Protein AF-A0A7V8JWI1-F1 (afdb_monomer_lite)

Foldseek 3Di:
DDPVVLQVVLVVLLVVCVVVAPDDADPALVPGPPVNLVCQLLQSAEDPDDRSVVNHPVLSNLLNLCVQLPHHSPDPLSVVLSVCLVVDDPVVSLVSSLVSLLVRLVVDPPSVSSLVCQCPGNYLSSVLSSLLVLLVVPDQLLVSCVSLLSQLLDPDPSSVVSSLVNNLVNCLVVVLVLLVSLLVQCVDPRPSSLVSSVQSPQQDDDPDDGSVCCVVPVVSCVSSVVPPPDDDDDDDDDD

Sequence (239 aa):
MAPGTEVASLAAAIEAVEHLKTRKGAFRIALIPPEVLRALNDGLIETVNLNEFLALELPQLARSVAGHIGLDAASERLVDTLAMLSAFKPMQRHGHIARALYDLAALHDERDAVAHRLATHASDVARCWAAQWVTLSQLPLAGQLEAVRRFAADPHFGVREIAWMAVRDAVVGSLDEALALLQPWVRDDDPNIRRFASELTRPRGVWCAQIEALKAEPWHALPLLERKRSKYHVYQSAL

pLDDT: mean 89.91, std 15.9, range [29.41, 98.81]

Radius of gyration: 19.08 Å; chains: 1; bounding box: 41×40×50 Å

Secondary structure (DSSP, 8-state):
--HHHHHHHHHHHHHHTGGGTTPPPPSSGGGS-HHHHHHHHTTSS---SHHHHHT--HHHHHHHHHHHTTS-TT-HHHHHHHHHGGGS-HHHHHHHHHHHHHHHHHTSTTHHHHHHHHHT-SSHHHHHHHHHHHHHS---HHHHHHHHHHHHT-SSHHHHHHHHHHHHHHHHHTHHHHHHHHTTGGG-SSHHHHHHHHHHT-SS-SSS---HHHHH-GGGGHHHHTT--S---------

Structure (mmCIF, N/CA/C/O backbone):
data_AF-A0A7V8JWI1-F1
#
_entry.id   AF-A0A7V8JWI1-F1
#
loop_
_atom_site.group_PDB
_atom_site.id
_atom_site.type_symbol
_atom_site.label_atom_id
_atom_site.label_alt_id
_atom_site.label_comp_id
_atom_site.label_asym_id
_atom_site.label_entity_id
_atom_site.label_seq_id
_atom_site.pdbx_PDB_ins_code
_atom_site.Cartn_x
_atom_site.Cartn_y
_atom_site.Cartn_z
_atom_site.occupancy
_atom_site.B_iso_or_equiv
_atom_site.auth_seq_id
_atom_site.auth_comp_id
_atom_site.auth_asym_id
_atom_site.auth_atom_id
_atom_site.pdbx_PDB_model_num
ATOM 1 N N . MET A 1 1 ? -7.265 -19.090 21.273 1.00 44.69 1 MET A N 1
ATOM 2 C CA . MET A 1 1 ? -8.605 -18.722 20.764 1.00 44.69 1 MET A CA 1
ATOM 3 C C . MET A 1 1 ? -8.744 -19.363 19.389 1.00 44.69 1 MET A C 1
ATOM 5 O O . MET A 1 1 ? -7.733 -19.440 18.705 1.00 44.69 1 MET A O 1
ATOM 9 N N . ALA A 1 2 ? -9.891 -19.939 19.019 1.00 38.88 2 ALA A N 1
ATOM 10 C CA . ALA A 1 2 ? -9.998 -20.632 17.731 1.00 38.88 2 ALA A CA 1
ATOM 11 C C . ALA A 1 2 ? -9.986 -19.604 16.577 1.00 38.88 2 ALA A C 1
ATOM 13 O O . ALA A 1 2 ? -10.744 -18.636 16.656 1.00 38.88 2 ALA A O 1
ATOM 14 N N . PRO A 1 3 ? -9.195 -19.801 15.505 1.00 49.03 3 PRO A N 1
ATOM 15 C CA . PRO A 1 3 ? -9.047 -18.825 14.414 1.00 49.03 3 PRO A CA 1
ATOM 16 C C . PRO A 1 3 ? -10.372 -18.463 13.711 1.00 49.03 3 PRO A C 1
ATOM 18 O O . PRO A 1 3 ? -10.494 -17.393 13.124 1.00 49.03 3 PRO A O 1
ATOM 21 N N . GLY A 1 4 ? -11.408 -19.305 13.819 1.00 52.84 4 GLY A N 1
ATOM 22 C CA . GLY A 1 4 ? -12.740 -19.027 13.268 1.00 52.84 4 GLY A CA 1
ATOM 23 C C . GLY A 1 4 ? -13.548 -17.945 14.004 1.00 52.84 4 GLY A C 1
ATOM 24 O O . GLY A 1 4 ? -14.438 -17.349 13.402 1.00 52.84 4 GLY A O 1
ATOM 25 N N . THR A 1 5 ? -13.256 -17.659 15.278 1.00 57.91 5 THR A N 1
ATOM 26 C CA . THR A 1 5 ? -14.041 -16.700 16.079 1.00 57.91 5 THR A CA 1
ATOM 27 C C . THR A 1 5 ? -13.695 -15.244 15.741 1.00 57.91 5 THR A C 1
ATOM 29 O O . THR A 1 5 ? -14.580 -14.392 15.724 1.00 57.91 5 THR A O 1
ATOM 32 N N . GLU A 1 6 ? -12.432 -14.954 15.414 1.00 61.97 6 GLU A N 1
ATOM 33 C CA . GLU A 1 6 ? -11.973 -13.602 15.049 1.00 61.97 6 GLU A CA 1
ATOM 34 C C . GLU A 1 6 ? -12.447 -13.184 13.652 1.00 61.97 6 GLU A C 1
ATOM 36 O O . GLU A 1 6 ? -12.904 -12.058 13.465 1.00 61.97 6 GLU A O 1
ATOM 41 N N . VAL A 1 7 ? -12.434 -14.105 12.682 1.00 62.75 7 VAL A N 1
ATOM 42 C CA . VAL A 1 7 ? -12.915 -13.836 11.314 1.00 62.75 7 VAL A CA 1
ATOM 43 C C . VAL A 1 7 ? -14.421 -13.554 11.299 1.00 62.75 7 VAL A C 1
ATOM 45 O O . VAL A 1 7 ? -14.865 -12.608 10.646 1.00 62.75 7 VAL A O 1
ATOM 48 N N . ALA A 1 8 ? -15.209 -14.324 12.061 1.00 65.25 8 ALA A N 1
ATOM 49 C CA . ALA A 1 8 ? -16.643 -14.078 12.220 1.00 65.25 8 ALA A CA 1
ATOM 50 C C . ALA A 1 8 ? -16.924 -12.725 12.902 1.00 65.25 8 ALA A C 1
ATOM 52 O O . ALA A 1 8 ? -17.869 -12.029 12.532 1.00 65.25 8 ALA A O 1
ATOM 53 N N . SER A 1 9 ? -16.070 -12.324 13.849 1.00 83.94 9 SER A N 1
ATOM 54 C CA . SER A 1 9 ? -16.160 -11.025 14.520 1.00 83.94 9 SER A CA 1
ATOM 55 C C . SER A 1 9 ? -15.851 -9.852 13.582 1.00 83.94 9 SER A C 1
ATOM 57 O O . SER A 1 9 ? -16.539 -8.834 13.644 1.00 83.94 9 SER A O 1
ATOM 59 N N . LEU A 1 10 ? -14.851 -9.975 12.702 1.00 89.31 10 LEU A N 1
ATOM 60 C CA . LEU A 1 10 ? -14.509 -8.928 11.733 1.00 89.31 10 LEU A CA 1
ATOM 61 C C . LEU A 1 10 ? -15.601 -8.753 10.671 1.00 89.31 10 LEU A C 1
ATOM 63 O O . LEU A 1 10 ? -15.982 -7.626 10.360 1.00 89.31 10 LEU A O 1
ATOM 67 N N . ALA A 1 11 ? -16.135 -9.854 10.138 1.00 90.88 11 ALA A N 1
ATOM 68 C CA . ALA A 1 11 ? -17.217 -9.800 9.157 1.00 90.88 11 ALA A CA 1
ATOM 69 C C . ALA A 1 11 ? -18.456 -9.079 9.717 1.00 90.88 11 ALA A C 1
ATOM 71 O O . ALA A 1 11 ? -18.98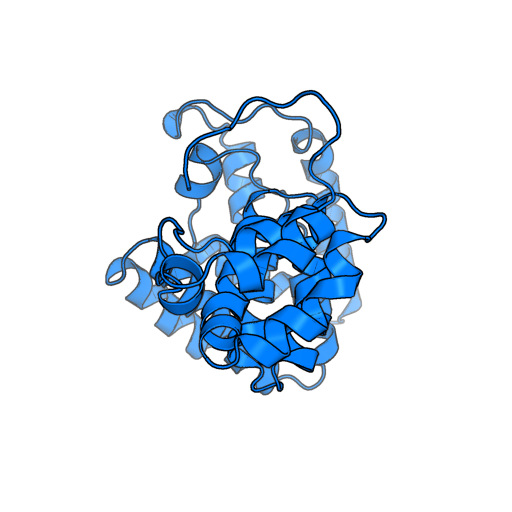4 -8.178 9.068 1.00 90.88 11 ALA A O 1
ATOM 72 N N . ALA A 1 12 ? -18.854 -9.403 10.953 1.00 93.00 12 ALA A N 1
ATOM 73 C CA . ALA A 1 12 ? -19.960 -8.733 11.633 1.00 93.00 12 ALA A CA 1
ATOM 74 C C . ALA A 1 12 ? -19.684 -7.237 11.883 1.00 93.00 12 ALA A C 1
ATOM 76 O O . ALA A 1 12 ? -20.581 -6.407 11.737 1.00 93.00 12 ALA A O 1
ATOM 77 N N . ALA A 1 13 ? -18.442 -6.871 12.226 1.00 94.25 13 ALA A N 1
ATOM 78 C CA . ALA A 1 13 ? -18.055 -5.473 12.410 1.00 94.25 13 ALA A CA 1
ATOM 79 C C . ALA A 1 13 ? -18.124 -4.669 11.100 1.00 94.25 13 ALA A C 1
ATOM 81 O O . ALA A 1 13 ? -18.588 -3.531 11.113 1.00 94.25 13 ALA A O 1
ATOM 82 N N . ILE A 1 14 ? -17.708 -5.259 9.972 1.00 95.12 14 ILE A N 1
ATOM 83 C CA . ILE A 1 14 ? -17.831 -4.641 8.641 1.00 95.12 14 ILE A CA 1
ATOM 84 C C . ILE A 1 14 ? -19.310 -4.468 8.270 1.00 95.12 14 ILE A C 1
ATOM 86 O O . ILE A 1 14 ? -19.708 -3.388 7.839 1.00 95.12 14 ILE A O 1
ATOM 90 N N . GLU A 1 15 ? -20.134 -5.496 8.485 1.00 96.12 15 GLU A N 1
ATOM 91 C CA . GLU A 1 15 ? -21.572 -5.449 8.192 1.00 96.12 15 GLU A CA 1
ATOM 92 C C . GLU A 1 15 ? -22.290 -4.356 9.001 1.00 96.12 15 GLU A C 1
ATOM 94 O O . GLU A 1 15 ? -23.113 -3.614 8.459 1.00 96.12 15 GLU A O 1
ATOM 99 N N . ALA A 1 16 ? -21.921 -4.173 10.273 1.00 97.06 16 ALA A N 1
ATOM 100 C CA . ALA A 1 16 ? -22.497 -3.139 11.133 1.00 97.06 16 ALA A CA 1
ATOM 101 C C . ALA A 1 16 ? -22.294 -1.707 10.594 1.00 97.06 16 ALA A C 1
ATOM 103 O O . ALA A 1 16 ? -23.101 -0.817 10.875 1.00 97.06 16 ALA A O 1
ATOM 104 N N . VAL A 1 17 ? -21.249 -1.477 9.791 1.00 97.56 17 VAL A N 1
ATOM 105 C CA . VAL A 1 17 ? -20.918 -0.163 9.213 1.00 97.56 17 VAL A CA 1
ATOM 106 C C . VAL A 1 17 ? -21.177 -0.078 7.706 1.00 97.56 17 VAL A C 1
ATOM 108 O O . VAL A 1 17 ? -20.804 0.911 7.074 1.00 97.56 17 VAL A O 1
ATOM 111 N N . GLU A 1 18 ? -21.855 -1.066 7.113 1.00 96.56 18 GLU A N 1
ATOM 112 C CA . GLU A 1 18 ? -22.075 -1.145 5.660 1.00 96.56 18 GLU A CA 1
ATOM 113 C C . GLU A 1 18 ? -22.776 0.106 5.106 1.00 96.56 18 GLU A C 1
ATOM 115 O O . GLU A 1 18 ? -22.429 0.622 4.041 1.00 96.56 18 GLU A O 1
ATOM 120 N N . HIS A 1 19 ? -23.707 0.662 5.884 1.00 97.25 19 HIS A N 1
ATOM 121 C CA . HIS A 1 19 ? -24.455 1.875 5.555 1.00 97.25 19 HIS A CA 1
ATOM 122 C C . HIS A 1 19 ? -23.565 3.121 5.342 1.00 97.25 19 HIS A C 1
ATOM 124 O O . HIS A 1 19 ? -23.998 4.091 4.719 1.00 97.25 19 HIS A O 1
ATOM 130 N N . LEU A 1 20 ? -22.309 3.104 5.8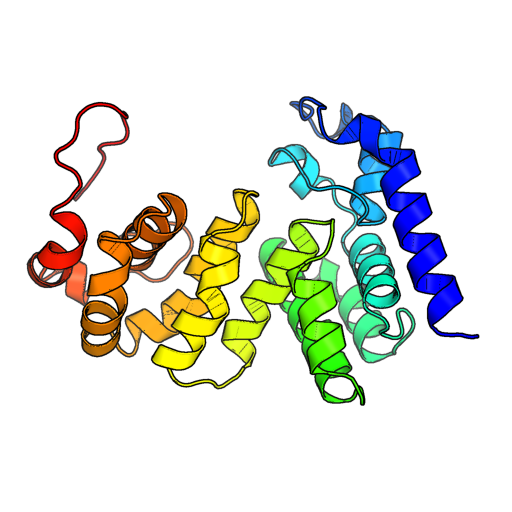09 1.00 97.62 20 LEU A N 1
ATOM 131 C CA . LEU A 1 20 ? -21.350 4.200 5.639 1.00 97.62 20 LEU A CA 1
ATOM 132 C C . LEU A 1 20 ? -20.610 4.161 4.294 1.00 97.62 20 LEU A C 1
ATOM 134 O O . LEU A 1 20 ? -19.964 5.151 3.932 1.00 97.62 20 LEU A O 1
ATOM 138 N N . LYS A 1 21 ? -20.670 3.058 3.535 1.00 94.88 21 LYS A N 1
ATOM 139 C CA . LYS A 1 21 ? -19.915 2.919 2.274 1.00 94.88 21 LYS A CA 1
ATOM 140 C C . LYS A 1 21 ? -20.431 3.815 1.150 1.00 94.88 21 LYS A C 1
ATOM 142 O O . LYS A 1 21 ? -19.660 4.213 0.285 1.00 94.88 21 LYS A O 1
ATOM 147 N N . THR A 1 22 ? -21.705 4.201 1.180 1.00 94.94 22 THR A N 1
ATOM 148 C CA . THR A 1 22 ? -22.310 5.096 0.177 1.00 94.94 22 THR A CA 1
ATOM 149 C C . THR A 1 22 ? -22.228 6.575 0.559 1.00 94.94 22 THR A C 1
ATOM 151 O O . THR A 1 22 ? -22.876 7.417 -0.068 1.00 94.94 22 THR A O 1
ATOM 154 N N . ARG A 1 23 ? -21.479 6.920 1.616 1.00 97.25 23 ARG A N 1
ATOM 155 C CA . ARG A 1 23 ? -21.384 8.300 2.102 1.00 97.25 23 ARG A CA 1
ATOM 156 C C . ARG A 1 23 ? -20.668 9.206 1.102 1.00 97.25 23 ARG A C 1
ATOM 158 O O . ARG A 1 23 ? -19.793 8.790 0.346 1.00 97.25 23 ARG A O 1
ATOM 165 N N . LYS A 1 24 ? -20.963 10.499 1.196 1.00 96.38 24 LYS A N 1
ATOM 166 C CA . LYS A 1 24 ? -20.145 11.544 0.580 1.00 96.38 24 LYS A CA 1
ATOM 167 C C . LYS A 1 24 ? -19.105 12.021 1.591 1.00 96.38 24 LYS A C 1
ATOM 169 O O . LYS A 1 24 ? -19.473 12.443 2.684 1.00 96.38 24 LYS A O 1
ATOM 174 N N . GLY A 1 25 ? -17.828 11.986 1.218 1.00 94.69 25 GLY A N 1
ATOM 175 C CA . GLY A 1 25 ? -16.747 12.403 2.110 1.00 94.69 25 GLY A CA 1
ATOM 176 C C . GLY A 1 25 ? -16.839 13.876 2.499 1.00 94.69 25 GLY A C 1
ATOM 177 O O . GLY A 1 25 ? -17.192 14.736 1.683 1.00 94.69 25 GLY A O 1
ATOM 178 N N . ALA A 1 26 ? -16.481 14.177 3.746 1.00 94.94 26 ALA A N 1
ATOM 179 C CA . ALA A 1 26 ? -16.513 15.534 4.273 1.00 94.94 26 ALA A CA 1
ATOM 180 C C . ALA A 1 26 ? -15.492 16.445 3.567 1.00 94.94 26 ALA A C 1
ATOM 182 O O . ALA A 1 26 ? -14.369 16.043 3.255 1.00 94.94 26 ALA A O 1
ATOM 183 N N . PHE A 1 27 ? -15.858 17.707 3.335 1.00 94.94 27 PHE A N 1
ATOM 184 C CA . PHE A 1 27 ? -14.981 18.681 2.669 1.00 94.94 27 PHE A CA 1
ATOM 185 C C . PHE A 1 27 ? -13.939 19.319 3.610 1.00 94.94 27 PHE A C 1
ATOM 187 O O . PHE A 1 27 ? -13.055 20.032 3.138 1.00 94.94 27 PHE A O 1
ATOM 194 N N . ARG A 1 28 ? -14.020 19.057 4.923 1.00 96.50 28 ARG A N 1
ATOM 195 C CA . ARG A 1 28 ? -13.026 19.414 5.951 1.00 96.50 28 ARG A CA 1
ATOM 196 C C . ARG A 1 28 ? -12.944 18.292 6.983 1.00 96.50 28 ARG A C 1
ATOM 198 O O . ARG A 1 28 ? -13.968 17.687 7.287 1.00 96.50 28 ARG A O 1
ATOM 205 N N . ILE A 1 29 ? -11.764 18.093 7.574 1.00 97.06 29 ILE A N 1
ATOM 206 C CA . ILE A 1 29 ? -11.520 17.070 8.610 1.00 97.06 29 ILE A CA 1
ATOM 207 C C . ILE A 1 29 ? -12.500 17.202 9.785 1.00 97.06 29 ILE A C 1
ATOM 209 O O . ILE A 1 29 ? -13.133 16.228 10.170 1.00 97.06 29 ILE A O 1
ATOM 213 N N . ALA A 1 30 ? -12.712 18.422 10.290 1.00 97.00 30 ALA A N 1
ATOM 214 C CA . ALA A 1 30 ? -13.610 18.685 11.422 1.00 97.00 30 ALA A CA 1
ATOM 215 C C . ALA A 1 30 ? -15.096 18.355 11.162 1.00 97.00 30 ALA A C 1
ATOM 217 O O . ALA A 1 30 ? -15.904 18.427 12.082 1.00 97.00 30 ALA A O 1
ATOM 218 N N . LEU A 1 31 ? -15.469 18.044 9.916 1.00 97.62 31 LEU A N 1
ATOM 219 C CA . LEU A 1 31 ? -16.835 17.693 9.524 1.00 97.62 31 LEU A CA 1
ATOM 220 C C . LEU A 1 31 ? -17.004 16.198 9.234 1.00 97.62 31 LEU A C 1
ATOM 222 O O . LEU A 1 31 ? -18.079 15.789 8.801 1.00 97.62 31 LEU A O 1
ATOM 226 N N . ILE A 1 32 ? -15.962 15.387 9.431 1.00 98.31 32 ILE A N 1
ATOM 227 C CA . ILE A 1 32 ? -16.077 13.933 9.323 1.00 98.31 32 ILE A CA 1
ATOM 228 C C . ILE A 1 32 ? -16.932 13.446 10.503 1.00 98.31 32 ILE A C 1
ATOM 230 O O . ILE A 1 32 ? -16.581 13.727 11.652 1.00 98.31 32 ILE A O 1
ATOM 234 N N . PRO A 1 33 ? -18.050 12.734 10.258 1.00 98.12 33 PRO A N 1
ATOM 235 C CA . PRO A 1 33 ? -18.864 12.193 11.338 1.00 98.12 33 PRO A CA 1
ATOM 236 C C . PRO A 1 33 ? -18.032 11.282 12.255 1.00 98.12 33 PRO A C 1
ATOM 238 O O . PRO A 1 33 ? -17.261 10.468 11.741 1.00 98.12 33 PRO A O 1
ATOM 241 N N . PRO A 1 34 ? -18.199 11.346 13.590 1.00 98.12 34 PRO A N 1
ATOM 242 C CA . PRO A 1 34 ? -17.417 10.524 14.518 1.00 98.12 34 PRO A CA 1
ATOM 243 C C . PRO A 1 34 ? -17.496 9.020 14.228 1.00 98.12 34 PRO A C 1
ATOM 245 O O . PRO A 1 34 ? -16.507 8.308 14.360 1.00 98.12 34 PRO A O 1
ATOM 248 N N . GLU A 1 35 ? -18.661 8.541 13.788 1.00 98.06 35 GLU A N 1
ATOM 249 C CA . GLU A 1 35 ? -18.857 7.143 13.405 1.00 98.06 35 GLU A CA 1
ATOM 250 C C . GLU A 1 35 ? -18.017 6.744 12.184 1.00 98.06 35 GLU A C 1
ATOM 252 O O . GLU A 1 35 ? -17.388 5.688 12.197 1.00 98.06 35 GLU A O 1
ATOM 257 N N . VAL A 1 36 ? -17.940 7.617 11.174 1.00 98.50 36 VAL A N 1
ATOM 258 C CA . VAL A 1 36 ? -17.096 7.417 9.988 1.00 98.50 36 VAL A CA 1
ATOM 259 C C . VAL A 1 36 ? -15.628 7.386 10.389 1.00 98.50 36 VAL A C 1
ATOM 261 O O . VAL A 1 36 ? -14.911 6.476 9.989 1.00 98.50 36 VAL A O 1
ATOM 264 N N . LEU A 1 37 ? -15.182 8.345 11.205 1.00 98.38 37 LEU A N 1
ATOM 265 C CA . LEU A 1 37 ? -13.790 8.406 11.645 1.00 98.38 37 LEU A CA 1
ATOM 266 C C . LEU A 1 37 ? -13.391 7.161 12.448 1.00 98.38 37 LEU A C 1
ATOM 268 O O . LEU A 1 37 ? -12.309 6.618 12.244 1.00 98.38 37 LEU A O 1
ATOM 272 N N . ARG A 1 38 ? -14.280 6.674 13.319 1.00 98.50 38 ARG A N 1
ATOM 273 C CA . ARG A 1 38 ? -14.073 5.423 14.053 1.00 98.50 38 ARG A CA 1
ATOM 274 C C . ARG A 1 38 ? -13.983 4.226 13.106 1.00 98.50 38 ARG A C 1
ATOM 276 O O . ARG A 1 38 ? -12.993 3.515 13.155 1.00 98.50 38 ARG A O 1
ATOM 283 N N . ALA A 1 39 ? -14.941 4.051 12.196 1.00 98.62 39 ALA A N 1
ATOM 284 C CA . ALA A 1 39 ? -14.932 2.936 11.244 1.00 98.62 39 ALA A CA 1
ATOM 285 C C . ALA A 1 39 ? -13.703 2.952 10.311 1.00 98.62 39 ALA A C 1
ATOM 287 O O . ALA A 1 39 ? -13.172 1.894 9.969 1.00 98.62 39 ALA A O 1
ATOM 288 N N . LEU A 1 40 ? -13.225 4.143 9.932 1.00 98.69 40 LEU A N 1
ATOM 289 C CA . LEU A 1 40 ? -11.975 4.329 9.195 1.00 98.69 40 LEU A CA 1
ATOM 290 C C . LEU A 1 40 ? -10.761 3.883 10.016 1.00 98.69 40 LEU A C 1
ATOM 292 O O . LEU A 1 40 ? -9.957 3.096 9.526 1.00 98.69 40 LEU A O 1
ATOM 296 N N . ASN A 1 41 ? -10.640 4.349 11.262 1.00 98.62 41 ASN A N 1
ATOM 297 C CA . ASN A 1 41 ? -9.525 4.003 12.149 1.00 98.62 41 ASN A CA 1
ATOM 298 C C . ASN A 1 41 ? -9.568 2.551 12.639 1.00 98.62 41 ASN A C 1
ATOM 300 O O . ASN A 1 41 ? -8.529 1.984 12.957 1.00 98.62 41 ASN A O 1
ATOM 304 N N . ASP A 1 42 ? -10.741 1.928 12.647 1.00 98.44 42 ASP A N 1
ATOM 305 C CA . ASP A 1 42 ? -10.902 0.501 12.910 1.00 98.44 42 ASP A CA 1
ATOM 306 C C . ASP A 1 42 ? -10.638 -0.341 11.651 1.00 98.44 42 ASP A C 1
ATOM 308 O O . ASP A 1 42 ? -10.591 -1.559 11.725 1.00 98.44 42 ASP A O 1
ATOM 312 N N . GLY A 1 43 ? -10.414 0.282 10.489 1.00 98.31 43 GLY A N 1
ATOM 313 C CA . GLY A 1 43 ? -10.079 -0.404 9.243 1.00 98.31 43 GLY A CA 1
ATOM 314 C C . GLY A 1 43 ? -11.256 -1.122 8.575 1.00 98.31 43 GLY A C 1
ATOM 315 O O . GLY A 1 43 ? -11.040 -2.014 7.754 1.00 98.31 43 GLY A O 1
ATOM 316 N N . LEU A 1 44 ? -12.490 -0.748 8.912 1.00 98.50 44 LEU A N 1
ATOM 317 C CA . LEU A 1 44 ? -13.715 -1.426 8.474 1.00 98.50 44 LEU A CA 1
ATOM 318 C C . LEU A 1 44 ? -14.271 -0.882 7.152 1.00 98.50 44 LEU A C 1
ATOM 320 O O . LEU A 1 44 ? -15.031 -1.567 6.469 1.00 98.50 44 LEU A O 1
ATOM 324 N N . ILE A 1 45 ? -13.895 0.344 6.785 1.00 98.50 45 ILE A N 1
ATOM 325 C CA . ILE A 1 45 ? -14.317 1.008 5.548 1.00 98.50 45 ILE A CA 1
ATOM 326 C C . ILE A 1 45 ? -13.141 1.721 4.880 1.00 98.50 45 ILE A C 1
ATOM 328 O O . ILE A 1 45 ? -12.124 2.018 5.507 1.00 98.50 45 ILE A O 1
ATOM 332 N N . GLU A 1 46 ? -13.309 2.014 3.596 1.00 98.56 46 GLU A N 1
ATOM 333 C CA . GLU A 1 46 ? -12.372 2.810 2.806 1.00 98.56 46 GLU A CA 1
ATOM 334 C C . GLU A 1 46 ? -12.566 4.301 3.061 1.00 98.56 46 GLU A C 1
ATOM 336 O O . GLU A 1 46 ? -13.683 4.753 3.348 1.00 98.56 46 GLU A O 1
ATOM 341 N N . THR A 1 47 ? -11.498 5.075 2.890 1.00 98.50 47 THR A N 1
ATOM 342 C CA . THR A 1 47 ? -11.605 6.521 2.684 1.00 98.50 47 THR A CA 1
ATOM 343 C C . THR A 1 47 ? -12.360 6.808 1.382 1.00 98.50 47 THR A C 1
ATOM 345 O O . THR A 1 47 ? -12.417 5.979 0.482 1.00 98.50 47 THR A O 1
ATOM 348 N N . VAL A 1 48 ? -12.994 7.975 1.261 1.00 97.94 48 VAL A N 1
ATOM 349 C CA . VAL A 1 48 ? -13.608 8.400 -0.015 1.00 97.94 48 VAL A CA 1
ATOM 350 C C . VAL A 1 48 ? -13.043 9.720 -0.535 1.00 97.94 48 VAL A C 1
ATOM 352 O O . VAL A 1 48 ? -13.402 10.166 -1.626 1.00 97.94 48 VAL A O 1
ATOM 355 N N . ASN A 1 49 ? -12.164 10.377 0.231 1.00 96.75 49 ASN A N 1
ATOM 356 C CA . ASN A 1 49 ? -11.444 11.576 -0.190 1.00 96.75 49 ASN A CA 1
ATOM 357 C C . ASN A 1 49 ? -10.164 11.822 0.635 1.00 96.75 49 ASN A C 1
ATOM 359 O O . ASN A 1 49 ? -9.877 11.137 1.615 1.00 96.75 49 ASN A O 1
ATOM 363 N N . LEU A 1 50 ? -9.416 12.864 0.253 1.00 95.12 50 LEU A N 1
ATOM 364 C CA . LEU A 1 50 ? -8.172 13.252 0.920 1.00 95.12 50 LEU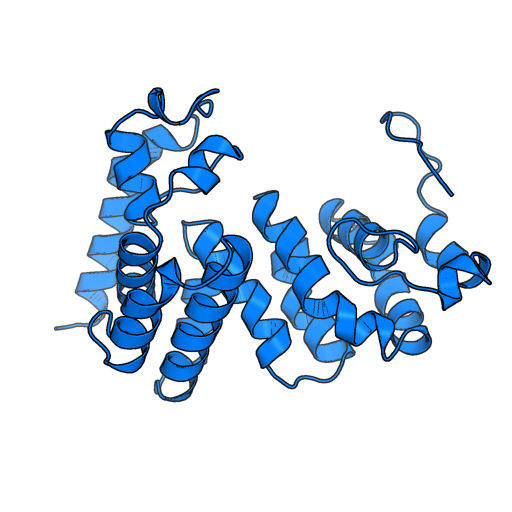 A CA 1
ATOM 365 C C . LEU A 1 50 ? -8.371 13.699 2.379 1.00 95.12 50 LEU A C 1
ATOM 367 O O . LEU A 1 50 ? -7.493 13.463 3.198 1.00 95.12 50 LEU A O 1
ATOM 371 N N . ASN A 1 51 ? -9.492 14.336 2.726 1.00 97.44 51 ASN A N 1
ATOM 372 C CA . ASN A 1 51 ? -9.715 14.781 4.106 1.00 97.44 51 ASN A CA 1
ATOM 373 C C . ASN A 1 51 ? -9.852 13.595 5.058 1.00 97.44 51 ASN A C 1
ATOM 375 O O . ASN A 1 51 ? -9.288 13.630 6.143 1.00 97.44 51 ASN A O 1
ATOM 379 N N . GLU A 1 52 ? -10.573 12.551 4.652 1.00 98.00 52 GLU A N 1
ATOM 380 C CA . GLU A 1 52 ? -10.684 11.323 5.438 1.00 98.00 52 GLU A CA 1
ATOM 381 C C . GLU A 1 52 ? -9.337 10.618 5.569 1.00 98.00 52 GLU A C 1
ATOM 383 O O . GLU A 1 52 ? -8.962 10.251 6.677 1.00 98.00 52 GLU A O 1
ATOM 388 N N . PHE A 1 53 ? -8.567 10.522 4.480 1.00 97.25 53 PHE A N 1
ATOM 389 C CA . PHE A 1 53 ? -7.207 9.979 4.522 1.00 97.25 53 PHE A CA 1
ATOM 390 C C . PHE A 1 53 ? -6.297 10.745 5.496 1.00 97.25 53 PHE A C 1
ATOM 392 O O . PHE A 1 53 ? -5.571 10.141 6.280 1.00 97.25 53 PHE A O 1
ATOM 399 N N . LEU A 1 54 ? -6.357 12.080 5.486 1.00 95.94 54 LEU A N 1
ATOM 400 C CA . LEU A 1 54 ? -5.559 12.931 6.375 1.00 95.94 54 LEU A CA 1
ATOM 401 C C . LEU A 1 54 ? -6.039 12.924 7.835 1.00 95.94 54 LEU A C 1
ATOM 403 O O . LEU A 1 54 ? -5.291 13.362 8.705 1.00 95.94 54 LEU A O 1
ATOM 407 N N . ALA A 1 55 ? -7.263 12.465 8.103 1.00 97.25 55 ALA A N 1
ATOM 408 C CA . ALA A 1 55 ? -7.834 12.384 9.446 1.00 97.25 55 ALA A CA 1
ATOM 409 C C . ALA A 1 55 ? -7.508 11.069 10.171 1.00 97.25 55 ALA A C 1
ATOM 411 O O . ALA A 1 55 ? -7.879 10.911 11.330 1.00 97.25 55 ALA A O 1
ATOM 412 N N . LEU A 1 56 ? -6.858 10.118 9.493 1.00 97.75 56 LEU A N 1
ATOM 413 C CA . LEU A 1 56 ? -6.561 8.806 10.053 1.00 97.75 56 LEU A CA 1
ATOM 414 C C . LEU A 1 56 ? -5.568 8.878 11.216 1.00 97.75 56 LEU A C 1
ATOM 416 O O . LEU A 1 56 ? -4.452 9.390 11.095 1.00 97.75 56 LEU A O 1
ATOM 420 N N . GLU A 1 57 ? -5.932 8.209 12.302 1.00 97.69 57 GLU A N 1
ATOM 421 C CA . GLU A 1 57 ? -5.054 7.881 13.414 1.00 97.69 57 GLU A CA 1
ATOM 422 C C . GLU A 1 57 ? -4.273 6.611 13.058 1.00 97.69 57 GLU A C 1
ATOM 424 O O . GLU A 1 57 ? -4.633 5.491 13.430 1.00 97.69 57 GLU A O 1
ATOM 429 N N . LEU A 1 58 ? -3.183 6.781 12.300 1.00 97.50 58 LEU A N 1
ATOM 430 C CA . LEU A 1 58 ? -2.381 5.663 11.782 1.00 97.50 58 LEU A CA 1
ATOM 431 C C . LEU A 1 58 ? -1.979 4.616 12.840 1.00 97.50 58 LEU A C 1
ATOM 433 O O . LEU A 1 58 ? -2.025 3.431 12.509 1.00 97.50 58 LEU A O 1
ATOM 437 N N . PRO A 1 59 ? -1.618 4.971 14.094 1.00 98.06 59 PRO A N 1
ATOM 438 C CA . PRO A 1 59 ? -1.333 3.969 15.119 1.00 98.06 59 PRO A CA 1
ATOM 439 C C . PRO A 1 59 ? -2.532 3.104 15.517 1.00 98.06 59 PRO A C 1
ATOM 441 O O . PRO A 1 59 ? -2.338 1.947 15.885 1.00 98.06 59 PRO A O 1
ATOM 444 N N . GLN A 1 60 ? -3.756 3.637 15.488 1.00 98.31 60 GLN A N 1
ATOM 445 C CA . GLN A 1 60 ? -4.960 2.841 15.738 1.00 98.31 60 GLN A CA 1
ATOM 446 C C . GLN A 1 60 ? -5.208 1.911 14.552 1.00 98.31 60 GLN A C 1
ATOM 448 O O . GLN A 1 60 ? -5.248 0.695 14.733 1.00 98.31 60 GLN A O 1
ATOM 453 N N . LEU A 1 61 ? -5.239 2.472 13.339 1.00 98.75 61 LEU A N 1
ATOM 454 C CA . LEU A 1 61 ? -5.475 1.709 12.117 1.00 98.75 61 LEU A CA 1
ATOM 455 C C . LEU A 1 61 ? -4.473 0.569 11.933 1.00 98.75 61 LEU A C 1
ATOM 457 O O . LEU A 1 61 ? -4.867 -0.547 11.613 1.00 98.75 61 LEU A O 1
ATOM 461 N N . ALA A 1 62 ? -3.184 0.816 12.165 1.00 98.69 62 ALA A N 1
ATOM 462 C CA . ALA A 1 62 ? -2.152 -0.206 12.023 1.00 98.69 62 ALA A CA 1
ATOM 463 C C . ALA A 1 62 ? -2.353 -1.389 12.983 1.00 98.69 62 ALA A C 1
ATOM 465 O O . ALA A 1 62 ? -2.141 -2.531 12.582 1.00 98.69 62 ALA A O 1
ATOM 466 N N . ARG A 1 63 ? -2.788 -1.136 14.227 1.00 98.56 63 ARG A N 1
ATOM 467 C CA . ARG A 1 63 ? -3.084 -2.201 15.199 1.00 98.56 63 ARG A CA 1
ATOM 468 C C . ARG A 1 63 ? -4.330 -2.987 14.809 1.00 98.56 63 ARG A C 1
ATOM 470 O O . ARG A 1 63 ? -4.284 -4.213 14.832 1.00 98.56 63 ARG A O 1
ATOM 477 N N . SER A 1 64 ? -5.402 -2.300 14.411 1.00 98.31 64 SER A N 1
ATOM 478 C CA . SER A 1 64 ? -6.633 -2.956 13.956 1.00 98.31 64 SER A CA 1
ATOM 479 C C . SER A 1 64 ? -6.359 -3.837 12.738 1.00 98.31 64 SER A C 1
ATOM 481 O O . SER A 1 64 ? -6.671 -5.024 12.750 1.00 98.31 64 SER A O 1
ATOM 483 N N . VAL A 1 65 ? -5.657 -3.301 11.733 1.00 98.62 65 VAL A N 1
ATOM 484 C CA . VAL A 1 65 ? -5.257 -4.051 10.535 1.00 98.62 65 VAL A CA 1
ATOM 485 C C . VAL A 1 65 ? -4.371 -5.243 10.888 1.00 98.62 65 VAL A C 1
ATOM 487 O O . VAL A 1 65 ? -4.615 -6.322 10.358 1.00 98.62 65 VAL A O 1
ATOM 490 N N . ALA A 1 66 ? -3.385 -5.091 11.782 1.00 98.50 66 ALA A N 1
ATOM 491 C CA . ALA A 1 66 ? -2.545 -6.207 12.222 1.00 98.50 66 ALA A CA 1
ATOM 492 C C . ALA A 1 66 ? -3.393 -7.353 12.801 1.00 98.50 66 ALA A C 1
ATOM 494 O O . ALA A 1 66 ? -3.258 -8.487 12.345 1.00 98.50 66 ALA A O 1
ATOM 495 N N . GLY A 1 67 ? -4.330 -7.047 13.704 1.00 97.44 67 GLY A N 1
ATOM 496 C CA . GLY A 1 67 ? -5.250 -8.046 14.255 1.00 97.44 67 GLY A CA 1
ATOM 497 C C . GLY A 1 67 ? -6.141 -8.688 13.185 1.00 97.44 67 GLY A C 1
ATOM 498 O O . GLY A 1 67 ? -6.243 -9.909 13.116 1.00 97.44 67 GLY A O 1
ATOM 499 N N . HIS A 1 68 ? -6.721 -7.891 12.284 1.00 97.81 68 HIS A N 1
ATOM 500 C CA . HIS A 1 68 ? -7.593 -8.384 11.207 1.00 97.81 68 HIS A CA 1
ATOM 501 C C . HIS A 1 68 ? -6.901 -9.370 10.265 1.00 97.81 68 HIS A C 1
ATOM 503 O O . HIS A 1 68 ? -7.533 -10.282 9.730 1.00 97.81 68 HIS A O 1
ATOM 509 N N . ILE A 1 69 ? -5.602 -9.180 10.034 1.00 97.56 69 ILE A N 1
ATOM 510 C CA . ILE A 1 69 ? -4.812 -10.052 9.167 1.00 97.56 69 ILE A CA 1
ATOM 511 C C . ILE A 1 69 ? -4.099 -11.164 9.945 1.00 97.56 69 ILE A C 1
ATOM 513 O O . ILE A 1 69 ? -3.347 -11.915 9.325 1.00 97.56 69 ILE A O 1
ATOM 517 N N . GLY A 1 70 ? -4.371 -11.328 11.242 1.00 96.38 70 GLY A N 1
ATOM 518 C CA . GLY A 1 70 ? -3.842 -12.410 12.078 1.00 96.38 70 GLY A CA 1
ATOM 519 C C . GLY A 1 70 ? -2.408 -12.200 12.567 1.00 96.38 70 GLY A C 1
ATOM 520 O O . GLY A 1 70 ? -1.739 -13.168 12.906 1.00 96.38 70 GLY A O 1
ATOM 521 N N . LEU A 1 71 ? -1.911 -10.962 12.578 1.00 97.38 71 LEU A N 1
ATOM 522 C CA . LEU A 1 71 ? -0.637 -10.612 13.206 1.00 97.38 71 LEU A CA 1
ATOM 523 C C . LEU A 1 71 ? -0.860 -10.102 14.632 1.00 97.38 71 LEU A C 1
ATOM 525 O O . LEU A 1 71 ? -1.900 -9.529 14.957 1.00 97.38 71 LEU A O 1
ATOM 529 N N . ASP A 1 72 ? 0.162 -10.247 15.474 1.00 96.50 72 ASP A N 1
ATOM 530 C CA . ASP A 1 72 ? 0.139 -9.694 16.825 1.00 96.50 72 ASP A CA 1
ATOM 531 C C . ASP A 1 72 ? 0.243 -8.158 16.791 1.00 96.50 72 ASP A C 1
ATOM 533 O O . ASP A 1 72 ? 1.307 -7.574 16.543 1.00 96.50 72 ASP A O 1
ATOM 537 N N . ALA A 1 73 ? -0.883 -7.499 17.072 1.00 95.50 73 ALA A N 1
ATOM 538 C CA . ALA A 1 73 ? -0.993 -6.047 17.165 1.00 95.50 73 ALA A CA 1
ATOM 539 C C . ALA A 1 73 ? -0.186 -5.438 18.331 1.00 95.50 73 ALA A C 1
ATOM 541 O O . ALA A 1 73 ? 0.042 -4.224 18.341 1.00 95.50 73 ALA A O 1
ATOM 542 N N . ALA A 1 74 ? 0.237 -6.255 19.301 1.00 96.38 74 ALA A N 1
ATOM 543 C CA . ALA A 1 74 ? 1.084 -5.863 20.422 1.00 96.38 74 ALA A CA 1
ATOM 544 C C . ALA A 1 74 ? 2.566 -6.233 20.221 1.00 96.38 74 ALA A C 1
ATOM 546 O O . ALA A 1 74 ? 3.375 -5.972 21.111 1.00 96.38 74 ALA A O 1
ATOM 547 N N . SER A 1 75 ? 2.936 -6.787 19.060 1.00 97.62 75 SER A N 1
ATOM 548 C CA . SER A 1 75 ? 4.326 -7.137 18.761 1.00 97.62 75 SER A CA 1
ATOM 549 C C . SER A 1 75 ? 5.267 -5.939 18.919 1.00 97.62 75 SER A C 1
ATOM 551 O O . SER A 1 75 ? 4.984 -4.833 18.450 1.00 97.62 75 SER A O 1
ATOM 553 N N . GLU A 1 76 ? 6.430 -6.177 19.531 1.00 97.50 76 GLU A N 1
ATOM 554 C CA . GLU A 1 76 ? 7.456 -5.153 19.781 1.00 97.50 76 GLU A CA 1
ATOM 555 C C . GLU A 1 76 ? 7.832 -4.410 18.489 1.00 97.50 76 GLU A C 1
ATOM 557 O O . GLU A 1 76 ? 7.815 -3.182 18.438 1.00 97.50 76 GLU A O 1
ATOM 562 N N . ARG A 1 77 ? 8.015 -5.151 17.384 1.00 97.75 77 ARG A N 1
ATOM 563 C CA . ARG A 1 77 ? 8.308 -4.588 16.056 1.00 97.75 77 ARG A CA 1
ATOM 564 C C . ARG A 1 77 ? 7.289 -3.532 15.617 1.00 97.75 77 ARG A C 1
ATOM 566 O O . ARG A 1 77 ? 7.683 -2.507 15.045 1.00 97.75 77 ARG A O 1
ATOM 573 N N . LEU A 1 78 ? 5.995 -3.790 15.823 1.00 98.12 78 LEU A N 1
ATOM 574 C CA . LEU A 1 78 ? 4.936 -2.848 15.469 1.00 98.12 78 LEU A CA 1
ATOM 575 C C . LEU A 1 78 ? 4.889 -1.699 16.476 1.00 98.12 78 LEU A C 1
ATOM 577 O O . LEU A 1 78 ? 4.882 -0.544 16.059 1.00 98.12 78 LEU A O 1
ATOM 581 N N . VAL A 1 79 ? 4.914 -1.996 17.776 1.00 98.06 79 VAL A N 1
ATOM 582 C CA . VAL A 1 79 ? 4.873 -0.997 18.856 1.00 98.06 79 VAL A CA 1
ATOM 583 C C . VAL A 1 79 ? 5.986 0.043 18.703 1.00 98.06 79 VAL A C 1
ATOM 585 O O . VAL A 1 79 ? 5.690 1.241 18.683 1.00 98.06 79 VAL A O 1
ATOM 588 N N . ASP A 1 80 ? 7.227 -0.391 18.486 1.00 97.94 80 ASP A N 1
ATOM 589 C CA . ASP A 1 80 ? 8.381 0.493 18.290 1.00 97.94 80 ASP A CA 1
ATOM 590 C C . ASP A 1 80 ? 8.233 1.358 17.039 1.00 97.94 80 ASP A C 1
ATOM 592 O O . ASP A 1 80 ? 8.516 2.559 17.046 1.00 97.94 80 ASP A O 1
ATOM 596 N N . THR A 1 81 ? 7.727 0.767 15.952 1.00 98.19 81 THR A N 1
ATOM 597 C CA . THR A 1 81 ? 7.449 1.508 14.717 1.00 98.19 81 THR A CA 1
ATOM 598 C C . THR A 1 81 ? 6.431 2.613 14.968 1.00 98.19 81 THR A C 1
ATOM 600 O O . THR A 1 81 ? 6.648 3.751 14.547 1.00 98.19 81 THR A O 1
ATOM 603 N N . LEU A 1 82 ? 5.337 2.294 15.668 1.00 97.94 82 LEU A N 1
ATOM 604 C CA . LEU A 1 82 ? 4.263 3.235 15.975 1.00 97.94 82 LEU A CA 1
ATOM 605 C C . LEU A 1 82 ? 4.737 4.377 16.881 1.00 97.94 82 LEU A C 1
ATOM 607 O O . LEU A 1 82 ? 4.358 5.526 16.646 1.00 97.94 82 LEU A O 1
ATOM 611 N N . ALA A 1 83 ? 5.597 4.085 17.860 1.00 97.44 83 ALA A N 1
ATOM 612 C CA . ALA A 1 83 ? 6.162 5.081 18.770 1.00 97.44 83 ALA A CA 1
ATOM 613 C C . ALA A 1 83 ? 7.004 6.147 18.045 1.00 97.44 83 ALA A C 1
ATOM 615 O O . ALA A 1 83 ? 7.032 7.305 18.462 1.00 97.44 83 ALA A O 1
ATOM 616 N N . MET A 1 84 ? 7.651 5.785 16.934 1.00 96.38 84 MET A N 1
ATOM 617 C CA . MET A 1 84 ? 8.525 6.689 16.180 1.00 96.38 84 MET A CA 1
ATOM 618 C C . MET A 1 84 ? 7.828 7.443 15.037 1.00 96.38 84 MET A C 1
ATOM 620 O O . MET A 1 84 ? 8.440 8.327 14.438 1.00 96.38 84 MET A O 1
ATOM 624 N N . LEU A 1 85 ? 6.564 7.145 14.704 1.00 96.12 85 LEU A N 1
ATOM 625 C CA . LEU A 1 85 ? 5.920 7.689 13.493 1.00 96.12 85 LEU A CA 1
ATOM 626 C C . LEU A 1 85 ? 5.899 9.221 13.427 1.00 96.12 85 LEU A C 1
ATOM 628 O O . LEU A 1 85 ? 6.008 9.791 12.338 1.00 96.12 85 LEU A O 1
ATOM 632 N N . SER A 1 86 ? 5.765 9.898 14.568 1.00 95.12 86 SER A N 1
ATOM 633 C CA . SER A 1 86 ? 5.720 11.363 14.635 1.00 95.12 86 SER A CA 1
ATOM 634 C C . SER A 1 86 ? 7.018 12.025 14.155 1.00 95.12 86 SER A C 1
ATOM 636 O O . SER A 1 86 ? 6.958 13.147 13.651 1.00 95.12 86 SER A O 1
ATOM 638 N N . ALA A 1 87 ? 8.153 11.317 14.212 1.00 96.31 87 ALA A N 1
ATOM 639 C CA . ALA A 1 87 ? 9.449 11.791 13.728 1.00 96.31 87 ALA A CA 1
ATOM 640 C C . ALA A 1 87 ? 9.559 11.815 12.190 1.00 96.31 87 ALA A C 1
ATOM 642 O O . ALA A 1 87 ? 10.460 12.453 11.645 1.00 96.31 87 ALA A O 1
ATOM 643 N N . PHE A 1 88 ? 8.646 11.149 11.477 1.00 95.88 88 PHE A N 1
ATOM 644 C CA . PHE A 1 88 ? 8.679 11.031 10.020 1.00 95.88 88 PHE A CA 1
ATOM 645 C C . PHE A 1 88 ? 7.625 11.903 9.336 1.00 95.88 88 PHE A C 1
ATOM 647 O O . PHE A 1 88 ? 6.561 12.209 9.893 1.00 95.88 88 PHE A O 1
ATOM 654 N N . LYS A 1 89 ? 7.893 12.264 8.074 1.00 93.81 89 LYS A N 1
ATOM 655 C CA . LYS A 1 89 ? 6.922 12.970 7.226 1.00 93.81 89 LYS A CA 1
ATOM 656 C C . LYS A 1 89 ? 5.693 12.082 6.974 1.00 93.81 89 LYS A C 1
ATOM 658 O O . LYS A 1 89 ? 5.857 10.865 6.889 1.00 93.81 89 LYS A O 1
ATOM 663 N N . PRO A 1 90 ? 4.490 12.654 6.766 1.00 90.25 90 PRO A N 1
ATOM 664 C CA . PRO A 1 90 ? 3.243 11.888 6.668 1.00 90.25 90 PRO A CA 1
ATOM 665 C C . PRO A 1 90 ? 3.309 10.666 5.741 1.00 90.25 90 PRO A C 1
ATOM 667 O O . PRO A 1 90 ? 3.018 9.557 6.174 1.00 90.25 90 PRO A O 1
ATOM 670 N N . MET A 1 91 ? 3.799 10.828 4.508 1.00 89.31 91 MET A N 1
ATOM 671 C CA . MET A 1 91 ? 3.889 9.712 3.554 1.00 89.31 91 MET A CA 1
ATOM 672 C C . MET A 1 91 ? 4.904 8.630 3.954 1.00 89.31 91 MET A C 1
ATOM 674 O O . MET A 1 91 ? 4.686 7.456 3.669 1.00 89.31 91 MET A O 1
ATOM 678 N N . GLN A 1 92 ? 5.987 8.992 4.650 1.00 94.44 92 GLN A N 1
ATOM 679 C CA . GLN A 1 92 ? 6.994 8.026 5.110 1.00 94.44 92 GLN A CA 1
ATOM 680 C C . GLN A 1 92 ? 6.429 7.101 6.194 1.00 94.44 92 GLN A C 1
ATOM 682 O O . GLN A 1 92 ? 6.804 5.932 6.259 1.00 94.44 92 GLN A O 1
ATOM 687 N N . ARG A 1 93 ? 5.479 7.588 7.005 1.00 97.38 93 ARG A N 1
ATOM 688 C CA . ARG A 1 93 ? 4.835 6.804 8.074 1.00 97.38 93 ARG A CA 1
ATOM 689 C C . ARG A 1 93 ? 4.172 5.539 7.534 1.00 97.38 93 ARG A C 1
ATOM 691 O O . ARG A 1 93 ? 4.327 4.477 8.127 1.00 97.38 93 ARG A O 1
ATOM 698 N N . HIS A 1 94 ? 3.505 5.632 6.382 1.00 97.31 94 HIS A N 1
ATOM 699 C CA . HIS A 1 94 ? 2.889 4.472 5.735 1.00 97.31 94 HIS A CA 1
ATOM 700 C C . HIS A 1 94 ? 3.926 3.418 5.338 1.00 97.31 94 HIS A C 1
ATOM 702 O O . HIS A 1 94 ? 3.706 2.243 5.602 1.00 97.31 94 HIS A O 1
ATOM 708 N N . GLY A 1 95 ? 5.071 3.840 4.788 1.00 97.00 95 GLY A N 1
ATOM 709 C CA . GLY A 1 95 ? 6.169 2.932 4.437 1.00 97.00 95 GLY A CA 1
ATOM 710 C C . GLY A 1 95 ? 6.745 2.196 5.647 1.00 97.00 95 GLY A C 1
ATOM 711 O O . GLY A 1 95 ? 7.011 0.997 5.574 1.00 97.00 95 GLY A O 1
ATOM 712 N N . HIS A 1 96 ? 6.885 2.885 6.782 1.00 98.38 96 HIS A N 1
ATOM 713 C CA . HIS A 1 96 ? 7.348 2.262 8.023 1.00 98.38 96 HIS A CA 1
ATOM 714 C C . HIS A 1 96 ? 6.350 1.231 8.566 1.00 98.38 96 HIS A C 1
ATOM 716 O O . HIS A 1 96 ? 6.771 0.140 8.948 1.00 98.38 96 HIS A O 1
ATOM 722 N N . ILE A 1 97 ? 5.046 1.533 8.541 1.00 98.62 97 ILE A N 1
ATOM 723 C CA . ILE A 1 97 ? 3.999 0.574 8.931 1.00 98.62 97 ILE A CA 1
ATOM 724 C C . ILE A 1 97 ? 3.998 -0.630 7.986 1.00 98.62 97 ILE A C 1
ATOM 726 O O . ILE A 1 97 ? 4.064 -1.765 8.451 1.00 98.62 97 ILE A O 1
ATOM 730 N N . ALA A 1 98 ? 3.990 -0.403 6.669 1.00 98.50 98 ALA A N 1
ATOM 731 C CA . ALA A 1 98 ? 4.006 -1.477 5.681 1.00 98.50 98 ALA A CA 1
ATOM 732 C C . ALA A 1 98 ? 5.211 -2.403 5.876 1.00 98.50 98 ALA A C 1
ATOM 734 O O . ALA A 1 98 ? 5.045 -3.621 5.881 1.00 98.50 98 ALA A O 1
ATOM 735 N N . ARG A 1 99 ? 6.405 -1.841 6.112 1.00 98.50 99 ARG A N 1
ATOM 736 C CA . ARG A 1 99 ? 7.611 -2.615 6.428 1.00 98.50 99 ARG A CA 1
ATOM 737 C C . ARG A 1 99 ? 7.459 -3.418 7.719 1.00 98.50 99 ARG A C 1
ATOM 739 O O . ARG A 1 99 ? 7.797 -4.591 7.715 1.00 98.50 99 ARG A O 1
ATOM 746 N N . ALA A 1 100 ? 6.945 -2.826 8.796 1.00 98.56 100 ALA A N 1
ATOM 747 C CA . ALA A 1 100 ? 6.754 -3.546 10.055 1.00 98.56 100 ALA A CA 1
ATOM 748 C C . ALA A 1 100 ? 5.801 -4.740 9.891 1.00 98.56 100 ALA A C 1
ATOM 750 O O . ALA A 1 100 ? 6.117 -5.837 10.343 1.00 98.56 100 ALA A O 1
ATOM 751 N N . LEU A 1 101 ? 4.681 -4.555 9.182 1.00 98.69 101 LEU A N 1
ATOM 752 C CA . LEU A 1 101 ? 3.753 -5.646 8.877 1.00 98.69 101 LEU A CA 1
ATOM 753 C C . LEU A 1 101 ? 4.400 -6.710 7.972 1.00 98.69 101 LEU A C 1
ATOM 755 O O . LEU A 1 101 ? 4.159 -7.896 8.173 1.00 98.69 101 LEU A O 1
ATOM 759 N N . TYR A 1 102 ? 5.231 -6.304 7.004 1.00 98.38 102 TYR A N 1
ATOM 760 C CA . TYR A 1 102 ? 5.971 -7.228 6.134 1.00 98.38 102 TYR A CA 1
ATOM 761 C C . TYR A 1 102 ? 6.947 -8.094 6.933 1.00 98.38 102 TYR A C 1
ATOM 763 O O . TYR A 1 102 ? 6.985 -9.309 6.749 1.00 98.38 102 TYR A O 1
ATOM 771 N N . ASP A 1 103 ? 7.712 -7.472 7.833 1.00 97.81 103 ASP A N 1
ATOM 772 C CA . ASP A 1 103 ? 8.689 -8.155 8.680 1.00 97.81 103 ASP A CA 1
ATOM 773 C C . ASP A 1 103 ? 7.992 -9.161 9.614 1.00 97.81 103 ASP A C 1
ATOM 775 O O . ASP A 1 103 ? 8.456 -10.288 9.763 1.00 97.81 103 ASP A O 1
ATOM 779 N N . LEU A 1 104 ? 6.843 -8.788 10.191 1.00 98.06 104 LEU A N 1
ATOM 780 C CA . LEU A 1 104 ? 6.026 -9.687 11.013 1.00 98.06 104 LEU A CA 1
ATOM 781 C C . LEU A 1 104 ? 5.459 -10.855 10.199 1.00 98.06 104 LEU A C 1
ATOM 783 O O . LEU A 1 104 ? 5.538 -12.002 10.630 1.00 98.06 104 LEU A O 1
ATOM 787 N N . ALA A 1 105 ? 4.920 -10.584 9.009 1.00 97.75 105 ALA A N 1
ATOM 788 C CA . ALA A 1 105 ? 4.375 -11.622 8.142 1.00 97.75 105 ALA A CA 1
ATOM 789 C C . ALA A 1 105 ? 5.451 -12.599 7.648 1.00 97.75 105 ALA A C 1
ATOM 791 O O . ALA A 1 105 ? 5.157 -13.772 7.444 1.00 97.75 105 ALA A O 1
ATOM 792 N N . ALA A 1 106 ? 6.698 -12.147 7.482 1.00 96.06 106 ALA A N 1
ATOM 793 C CA . ALA A 1 106 ? 7.817 -13.010 7.111 1.00 96.06 106 ALA A CA 1
ATOM 794 C C . ALA A 1 106 ? 8.151 -14.068 8.180 1.00 96.06 106 ALA A C 1
ATOM 796 O O . ALA A 1 106 ? 8.744 -15.090 7.841 1.00 96.06 106 ALA A O 1
ATOM 797 N N . LEU A 1 107 ? 7.765 -13.832 9.437 1.00 95.88 107 LEU A N 1
ATOM 798 C CA . LEU A 1 107 ? 7.940 -14.755 10.562 1.00 95.88 107 LEU A CA 1
ATOM 799 C C . LEU A 1 107 ? 6.688 -15.602 10.846 1.00 95.88 107 LEU A C 1
ATOM 801 O O . LEU A 1 107 ? 6.711 -16.429 11.752 1.00 95.88 107 LEU A O 1
ATOM 805 N N . HIS A 1 108 ? 5.593 -15.378 10.117 1.00 96.38 108 HIS A N 1
ATOM 806 C CA . HIS A 1 108 ? 4.310 -16.034 10.350 1.00 96.38 108 HIS A CA 1
ATOM 807 C C . HIS A 1 108 ? 4.174 -17.305 9.497 1.00 96.38 108 HIS A C 1
ATOM 809 O O . HIS A 1 108 ? 4.401 -17.263 8.286 1.00 96.38 108 HIS A O 1
ATOM 815 N N . ASP A 1 109 ? 3.723 -18.413 10.096 1.00 95.56 109 ASP A N 1
ATOM 816 C CA . ASP A 1 109 ? 3.589 -19.716 9.416 1.00 95.56 109 ASP A CA 1
ATOM 817 C C . ASP A 1 109 ? 2.645 -19.663 8.200 1.00 95.56 109 ASP A C 1
ATOM 819 O O . ASP A 1 109 ? 2.859 -20.327 7.189 1.00 95.56 109 ASP A O 1
ATOM 823 N N . GLU A 1 110 ? 1.619 -18.812 8.262 1.00 96.00 110 GLU A N 1
ATOM 824 C CA . GLU A 1 110 ? 0.678 -18.560 7.162 1.00 96.00 110 GLU A CA 1
ATOM 825 C C . GLU A 1 110 ? 0.967 -17.253 6.400 1.00 96.00 110 GLU A C 1
ATOM 827 O O . GLU A 1 110 ? 0.046 -16.485 6.102 1.00 96.00 110 GLU A O 1
ATOM 832 N N . ARG A 1 111 ? 2.239 -16.951 6.113 1.00 95.50 111 ARG A N 1
ATOM 833 C CA . ARG A 1 111 ? 2.662 -15.707 5.439 1.00 95.50 111 ARG A CA 1
ATOM 834 C C . ARG A 1 111 ? 1.782 -15.324 4.244 1.00 95.50 111 ARG A C 1
ATOM 836 O O . ARG A 1 111 ? 1.342 -14.178 4.148 1.00 95.50 111 ARG A O 1
ATOM 843 N N . ASP A 1 112 ? 1.507 -16.270 3.349 1.00 95.25 112 ASP A N 1
ATOM 844 C CA . ASP A 1 112 ? 0.727 -16.004 2.135 1.00 95.25 112 ASP A CA 1
ATOM 845 C C . ASP A 1 112 ? -0.740 -15.684 2.447 1.00 95.25 112 ASP A C 1
ATOM 847 O O . ASP A 1 112 ? -1.341 -14.824 1.801 1.00 95.25 112 ASP A O 1
ATOM 851 N N . ALA A 1 113 ? -1.314 -16.309 3.480 1.00 97.50 113 ALA A N 1
ATOM 852 C CA . ALA A 1 113 ? -2.668 -16.001 3.927 1.00 97.50 113 ALA A CA 1
ATOM 853 C C . ALA A 1 113 ? -2.742 -14.607 4.572 1.00 97.50 113 ALA A C 1
ATOM 855 O O . ALA A 1 113 ? -3.684 -13.862 4.303 1.00 97.50 113 ALA A O 1
ATOM 856 N N . VAL A 1 114 ? -1.732 -14.216 5.360 1.00 98.25 114 VAL A N 1
ATOM 857 C CA . VAL A 1 114 ? -1.602 -12.852 5.910 1.00 98.25 114 VAL A CA 1
ATOM 858 C C . VAL A 1 114 ? -1.509 -11.828 4.777 1.00 98.25 114 VAL A C 1
ATOM 860 O O . VAL A 1 114 ? -2.251 -10.844 4.766 1.00 98.25 114 VAL A O 1
ATOM 863 N N . ALA A 1 115 ? -0.641 -12.079 3.792 1.00 97.62 115 ALA A N 1
ATOM 864 C CA . ALA A 1 115 ? -0.480 -11.219 2.623 1.00 97.62 115 ALA A CA 1
ATOM 865 C C . ALA A 1 115 ? -1.791 -11.085 1.837 1.00 97.62 115 ALA A C 1
ATOM 867 O O . ALA A 1 115 ? -2.174 -9.980 1.450 1.00 97.62 115 ALA A O 1
ATOM 868 N N . HIS A 1 116 ? -2.508 -12.197 1.642 1.00 97.81 116 HIS A N 1
ATOM 869 C CA . HIS A 1 116 ? -3.809 -12.199 0.984 1.00 97.81 116 HIS A CA 1
ATOM 870 C C . HIS A 1 116 ? -4.829 -11.350 1.749 1.00 97.81 116 HIS A C 1
ATOM 872 O O . HIS A 1 116 ? -5.427 -10.458 1.148 1.00 97.81 116 HIS A O 1
ATOM 878 N N . ARG A 1 117 ? -4.975 -11.562 3.066 1.00 98.38 117 ARG A N 1
ATOM 879 C CA . ARG A 1 117 ? -5.896 -10.789 3.917 1.00 98.38 117 ARG A CA 1
ATOM 880 C C . ARG A 1 117 ? -5.595 -9.292 3.878 1.00 98.38 117 ARG A C 1
ATOM 882 O O . ARG A 1 117 ? -6.527 -8.500 3.786 1.00 98.38 117 ARG A O 1
ATOM 889 N N . LEU A 1 118 ? -4.319 -8.897 3.893 1.00 98.69 118 LEU A N 1
ATOM 890 C CA . LEU A 1 118 ? -3.921 -7.491 3.771 1.00 98.69 118 LEU A CA 1
ATOM 891 C C . LEU A 1 118 ? -4.257 -6.924 2.380 1.00 98.69 118 LEU A C 1
ATOM 893 O O . LEU A 1 118 ? -4.784 -5.819 2.269 1.00 98.69 118 LEU A O 1
ATOM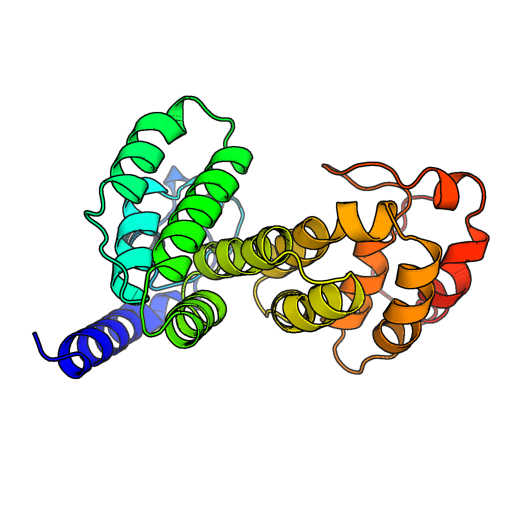 897 N N . ALA A 1 119 ? -4.006 -7.692 1.316 1.00 98.44 119 ALA A N 1
ATOM 898 C CA . ALA A 1 119 ? -4.258 -7.283 -0.065 1.00 98.44 119 ALA A CA 1
ATOM 899 C C . ALA A 1 119 ? -5.749 -7.226 -0.449 1.00 98.44 119 ALA A C 1
ATOM 901 O O . ALA A 1 119 ? -6.085 -6.629 -1.471 1.00 98.44 119 ALA A O 1
ATOM 902 N N . THR A 1 120 ? -6.637 -7.844 0.332 1.00 98.00 120 THR A N 1
ATOM 903 C CA . THR A 1 120 ? -8.102 -7.808 0.152 1.00 98.00 120 THR A CA 1
ATOM 904 C C . THR A 1 120 ? -8.822 -7.122 1.314 1.00 98.00 120 THR A C 1
ATOM 906 O O . THR A 1 120 ? -10.030 -7.283 1.470 1.00 98.00 120 THR A O 1
ATOM 909 N N . HIS A 1 121 ? -8.090 -6.393 2.158 1.00 98.56 121 HIS A N 1
ATOM 910 C CA . HIS A 1 121 ? -8.627 -5.791 3.374 1.00 98.56 121 HIS A CA 1
ATOM 911 C C . HIS A 1 121 ? -9.669 -4.698 3.069 1.00 98.56 121 HIS A C 1
ATOM 913 O O . HIS A 1 121 ? -9.577 -4.020 2.046 1.00 98.56 121 HIS A O 1
ATOM 919 N N . ALA A 1 122 ? -10.638 -4.488 3.969 1.00 98.06 122 ALA A N 1
ATOM 920 C CA . ALA A 1 122 ? -11.706 -3.498 3.788 1.00 98.06 122 ALA A CA 1
ATOM 921 C C . ALA A 1 122 ? -11.184 -2.051 3.729 1.00 98.06 122 ALA A C 1
ATOM 923 O O . ALA A 1 122 ? -11.646 -1.265 2.912 1.00 98.06 122 ALA A O 1
ATOM 924 N N . SER A 1 123 ? -10.190 -1.708 4.552 1.00 98.69 123 SER A N 1
ATOM 925 C CA . SER A 1 123 ? -9.463 -0.434 4.453 1.00 98.69 123 SER A CA 1
ATOM 926 C C . SER A 1 123 ? -8.601 -0.349 3.189 1.00 98.69 123 SER A C 1
ATOM 928 O O . SER A 1 123 ? -7.719 -1.182 2.967 1.00 98.69 123 SER A O 1
ATOM 930 N N . ASP A 1 124 ? -8.773 0.726 2.423 1.00 98.81 124 ASP A N 1
ATOM 931 C CA . ASP A 1 124 ? -7.918 1.078 1.292 1.00 98.81 124 ASP A CA 1
ATOM 932 C C . ASP A 1 124 ? -6.461 1.305 1.717 1.00 98.81 124 ASP A C 1
ATOM 934 O O . ASP A 1 124 ? -5.536 0.892 1.023 1.00 98.81 124 ASP A O 1
ATOM 938 N N . VAL A 1 125 ? -6.230 1.894 2.892 1.00 98.69 125 VAL A N 1
ATOM 939 C CA . VAL A 1 125 ? -4.879 2.160 3.407 1.00 98.69 125 VAL A CA 1
ATOM 940 C C . VAL A 1 125 ? -4.125 0.870 3.730 1.00 98.69 125 VAL A C 1
ATOM 942 O O . VAL A 1 125 ? -2.923 0.785 3.476 1.00 98.69 125 VAL A O 1
ATOM 945 N N . ALA A 1 126 ? -4.823 -0.162 4.207 1.00 98.81 126 ALA A N 1
ATOM 946 C CA . ALA A 1 126 ? -4.236 -1.487 4.385 1.00 98.81 126 ALA A CA 1
ATOM 947 C C . ALA A 1 126 ? -3.805 -2.097 3.039 1.00 98.81 126 ALA A C 1
ATOM 949 O O . ALA A 1 126 ? -2.688 -2.602 2.913 1.00 98.81 126 ALA A O 1
ATOM 950 N N . ARG A 1 127 ? -4.637 -1.963 1.998 1.00 98.81 127 ARG A N 1
ATOM 951 C CA . ARG A 1 127 ? -4.287 -2.412 0.641 1.00 98.81 127 ARG A CA 1
ATOM 952 C C . ARG A 1 127 ? -3.162 -1.575 0.019 1.00 98.81 127 ARG A C 1
ATOM 954 O O . ARG A 1 127 ? -2.319 -2.125 -0.683 1.00 98.81 127 ARG A O 1
ATOM 961 N N . CYS A 1 128 ? -3.062 -0.284 0.341 1.00 98.69 128 CYS A N 1
ATOM 962 C CA . CYS A 1 128 ? -1.896 0.544 0.013 1.00 98.69 128 CYS A CA 1
ATOM 963 C C . CYS A 1 128 ? -0.610 0.005 0.665 1.00 98.69 128 CYS A C 1
ATOM 965 O O . CYS A 1 128 ? 0.429 -0.054 0.008 1.00 98.69 128 CYS A O 1
ATOM 967 N N . TRP A 1 129 ? -0.654 -0.421 1.933 1.00 98.75 129 TRP A N 1
ATOM 968 C CA . TRP A 1 129 ? 0.495 -1.071 2.579 1.00 98.75 129 TRP A CA 1
ATOM 969 C C . TRP A 1 129 ? 0.845 -2.408 1.916 1.00 98.75 129 TRP A C 1
ATOM 971 O O . TRP A 1 129 ? 2.026 -2.682 1.711 1.00 98.75 129 TRP A O 1
ATOM 981 N N . ALA A 1 130 ? -0.155 -3.191 1.497 1.00 98.69 130 ALA A N 1
ATOM 982 C CA . ALA A 1 130 ? 0.060 -4.409 0.713 1.00 98.69 130 ALA A CA 1
ATOM 983 C C . ALA A 1 130 ? 0.765 -4.119 -0.623 1.00 98.69 130 ALA A C 1
ATOM 985 O O . ALA A 1 130 ? 1.699 -4.823 -0.996 1.00 98.69 130 ALA A O 1
ATOM 986 N N . ALA A 1 131 ? 0.367 -3.058 -1.331 1.00 98.38 131 ALA A N 1
ATOM 987 C CA . ALA A 1 131 ? 1.023 -2.649 -2.571 1.00 98.38 131 ALA A CA 1
ATOM 988 C C . ALA A 1 131 ? 2.503 -2.292 -2.345 1.00 98.38 131 ALA A C 1
ATOM 990 O O . ALA A 1 131 ? 3.355 -2.654 -3.153 1.00 98.38 131 ALA A O 1
ATOM 991 N N . GLN A 1 132 ? 2.838 -1.664 -1.212 1.00 97.75 132 GLN A N 1
ATOM 992 C CA . GLN A 1 132 ? 4.229 -1.370 -0.849 1.00 97.75 132 GLN A CA 1
ATOM 993 C C . GLN A 1 132 ? 5.060 -2.630 -0.574 1.00 97.75 132 GLN A C 1
ATOM 995 O O . GLN A 1 132 ? 6.274 -2.592 -0.762 1.00 97.75 132 GLN A O 1
ATOM 1000 N N . TRP A 1 133 ? 4.449 -3.759 -0.190 1.00 98.06 133 TRP A N 1
ATOM 1001 C CA . TRP A 1 133 ? 5.175 -5.026 -0.032 1.00 98.06 133 TRP A CA 1
ATOM 1002 C C . TRP A 1 133 ? 5.774 -5.529 -1.344 1.00 98.06 133 TRP A C 1
ATOM 1004 O O . TRP A 1 133 ? 6.785 -6.227 -1.304 1.00 98.06 133 TRP A O 1
ATOM 1014 N N . VAL A 1 134 ? 5.218 -5.143 -2.499 1.00 97.50 134 VAL A N 1
ATOM 1015 C CA . VAL A 1 134 ? 5.790 -5.488 -3.810 1.00 97.50 134 VAL A CA 1
ATOM 1016 C C . VAL A 1 134 ? 7.224 -4.967 -3.917 1.00 97.50 134 VAL A C 1
ATOM 1018 O O . VAL A 1 134 ? 8.117 -5.726 -4.287 1.00 97.50 134 VAL A O 1
ATOM 1021 N N . THR A 1 135 ? 7.480 -3.732 -3.479 1.00 94.19 135 THR A N 1
ATOM 1022 C CA . THR A 1 135 ? 8.832 -3.151 -3.422 1.00 94.19 135 THR A CA 1
ATOM 1023 C C . THR A 1 135 ? 9.763 -3.932 -2.487 1.00 94.19 135 THR A C 1
ATOM 1025 O O . THR A 1 135 ? 10.969 -3.992 -2.706 1.00 94.19 135 THR A O 1
ATOM 1028 N N . LEU A 1 136 ? 9.223 -4.540 -1.425 1.00 95.12 136 LEU A N 1
ATOM 1029 C CA . LEU A 1 136 ? 9.996 -5.268 -0.408 1.00 95.12 136 LEU A CA 1
ATOM 1030 C C . LEU A 1 136 ? 10.224 -6.745 -0.761 1.00 95.12 136 LEU A C 1
ATOM 1032 O O . LEU A 1 136 ? 11.027 -7.409 -0.103 1.00 95.12 136 LEU A O 1
ATOM 1036 N N . SER A 1 137 ? 9.517 -7.250 -1.776 1.00 92.25 137 SER A N 1
ATOM 1037 C CA . SER A 1 137 ? 9.437 -8.671 -2.128 1.00 92.25 137 SER A CA 1
ATOM 1038 C C . SER A 1 137 ? 10.726 -9.261 -2.703 1.00 92.25 137 SER A C 1
ATOM 1040 O O . SER A 1 137 ? 10.871 -10.479 -2.717 1.00 92.25 137 SER A O 1
ATOM 1042 N N . GLN A 1 138 ? 11.651 -8.415 -3.176 1.00 89.00 138 GLN A N 1
ATOM 1043 C CA . GLN A 1 138 ? 12.858 -8.819 -3.913 1.00 89.00 138 GLN A CA 1
ATOM 1044 C C . GLN A 1 138 ? 12.577 -9.626 -5.195 1.00 89.00 138 GLN A C 1
ATOM 1046 O O . GLN A 1 138 ? 13.473 -10.273 -5.734 1.00 89.00 138 GLN A O 1
ATOM 1051 N N . LEU A 1 139 ? 11.341 -9.592 -5.706 1.00 96.00 139 LEU A N 1
ATOM 1052 C CA . LEU A 1 139 ? 11.001 -10.205 -6.986 1.00 96.00 139 LEU A CA 1
ATOM 1053 C C . LEU A 1 139 ? 11.717 -9.482 -8.142 1.00 96.00 139 LEU A C 1
ATOM 1055 O O . LEU A 1 139 ? 11.926 -8.265 -8.065 1.00 96.00 139 LEU A O 1
ATOM 1059 N N . PRO A 1 140 ? 12.038 -10.190 -9.243 1.00 96.94 140 PRO A N 1
ATOM 1060 C CA . PRO A 1 140 ? 12.457 -9.539 -10.482 1.00 96.94 140 PRO A CA 1
ATOM 1061 C C . PRO A 1 140 ? 11.333 -8.644 -11.020 1.00 96.94 140 PRO A C 1
ATOM 1063 O O . PRO A 1 140 ? 10.166 -8.831 -10.662 1.00 96.94 140 PRO A O 1
ATOM 1066 N N . LEU A 1 141 ? 11.664 -7.701 -11.907 1.00 97.19 141 LEU A N 1
ATOM 1067 C CA . LEU A 1 141 ? 10.716 -6.704 -12.417 1.00 97.19 141 LEU A CA 1
ATOM 1068 C C . LEU A 1 141 ? 9.415 -7.335 -12.942 1.00 97.19 141 LEU A C 1
ATOM 1070 O O . LEU A 1 141 ? 8.333 -6.907 -12.548 1.00 97.19 141 LEU A O 1
ATOM 1074 N N . ALA A 1 142 ? 9.504 -8.391 -13.756 1.00 97.81 142 ALA A N 1
ATOM 1075 C CA . ALA A 1 142 ? 8.326 -9.114 -14.240 1.00 97.81 142 ALA A CA 1
ATOM 1076 C C . ALA A 1 142 ? 7.430 -9.646 -13.104 1.00 97.81 142 ALA A C 1
ATOM 1078 O O . ALA A 1 142 ? 6.210 -9.514 -13.165 1.00 97.81 142 ALA A O 1
ATOM 1079 N N . GLY A 1 143 ? 8.028 -10.185 -12.037 1.00 98.12 143 GLY A N 1
ATOM 1080 C CA . GLY A 1 143 ? 7.295 -10.661 -10.862 1.00 98.12 143 GLY A CA 1
ATOM 1081 C C . GLY A 1 143 ? 6.675 -9.524 -10.047 1.00 98.12 143 GLY A C 1
ATOM 1082 O O . GLY A 1 143 ? 5.557 -9.664 -9.557 1.00 98.12 143 GLY A O 1
ATOM 1083 N N . GLN A 1 144 ? 7.356 -8.379 -9.939 1.00 98.19 144 GLN A N 1
ATOM 1084 C CA . GLN A 1 144 ? 6.790 -7.188 -9.300 1.00 98.19 144 GLN A CA 1
ATOM 1085 C C . GLN A 1 144 ? 5.593 -6.641 -10.084 1.00 98.19 144 GLN A C 1
ATOM 1087 O O . GLN A 1 144 ? 4.574 -6.309 -9.480 1.00 98.19 144 GLN A O 1
ATOM 1092 N N . LEU A 1 145 ? 5.690 -6.577 -11.417 1.00 98.06 145 LEU A N 1
ATOM 1093 C CA . LEU A 1 145 ? 4.586 -6.148 -12.276 1.00 98.06 145 LEU A CA 1
ATOM 1094 C C . LEU A 1 145 ? 3.394 -7.106 -12.170 1.00 98.06 145 LEU A C 1
ATOM 1096 O O . LEU A 1 145 ? 2.264 -6.655 -12.015 1.00 98.06 145 LEU A O 1
ATOM 1100 N N . GLU A 1 146 ? 3.622 -8.417 -12.155 1.00 98.00 146 GLU A N 1
ATOM 1101 C CA . GLU A 1 146 ? 2.532 -9.378 -11.960 1.00 98.00 146 GLU A CA 1
ATOM 1102 C C . GLU A 1 146 ? 1.864 -9.209 -10.585 1.00 98.00 146 GLU A C 1
ATOM 1104 O O . GLU A 1 146 ? 0.641 -9.082 -10.486 1.00 98.00 146 GLU A O 1
ATOM 1109 N N . ALA A 1 147 ? 2.659 -9.106 -9.516 1.00 97.69 147 ALA A N 1
ATOM 1110 C CA . ALA A 1 147 ? 2.144 -8.928 -8.161 1.00 97.69 147 ALA A CA 1
ATOM 1111 C C . ALA A 1 147 ? 1.367 -7.609 -7.990 1.00 97.69 147 ALA A C 1
ATOM 1113 O O . ALA A 1 147 ? 0.326 -7.580 -7.327 1.00 97.69 147 ALA A O 1
ATOM 1114 N N . VAL A 1 148 ? 1.841 -6.514 -8.597 1.00 98.31 148 VAL A N 1
ATOM 1115 C CA . VAL A 1 148 ? 1.213 -5.193 -8.457 1.00 98.31 148 VAL A CA 1
ATOM 1116 C C . VAL A 1 148 ? -0.071 -5.048 -9.276 1.00 98.31 148 VAL A C 1
ATOM 1118 O O . VAL A 1 148 ? -0.886 -4.171 -8.977 1.00 98.31 148 VAL A O 1
ATOM 1121 N N . ARG A 1 149 ? -0.301 -5.922 -10.268 1.00 98.38 149 ARG A N 1
ATOM 1122 C CA . ARG A 1 149 ? -1.460 -5.864 -11.174 1.00 98.38 149 ARG A CA 1
ATOM 1123 C C . ARG A 1 149 ? -2.789 -5.782 -10.422 1.00 98.38 149 ARG A C 1
ATOM 1125 O O . ARG A 1 149 ? -3.670 -5.016 -10.806 1.00 98.38 149 ARG A O 1
ATOM 1132 N N . ARG A 1 150 ? -2.931 -6.509 -9.309 1.00 97.75 150 ARG A N 1
ATOM 1133 C CA . ARG A 1 150 ? -4.154 -6.468 -8.487 1.00 97.75 150 ARG A CA 1
ATOM 1134 C C . ARG A 1 150 ? -4.433 -5.087 -7.885 1.00 97.75 150 ARG A C 1
ATOM 1136 O O . ARG A 1 150 ? -5.584 -4.682 -7.807 1.00 97.75 150 ARG A O 1
ATOM 1143 N N . PHE A 1 151 ? -3.388 -4.362 -7.487 1.00 98.62 151 PHE A N 1
ATOM 1144 C CA . PHE A 1 151 ? -3.502 -3.027 -6.897 1.00 98.62 151 PHE A CA 1
ATOM 1145 C C . PHE A 1 151 ? -3.671 -1.960 -7.978 1.00 98.62 151 PHE A C 1
ATOM 1147 O O . PHE A 1 151 ? -4.366 -0.968 -7.774 1.00 98.62 151 PHE A O 1
ATOM 1154 N N . ALA A 1 152 ? -3.092 -2.191 -9.157 1.00 98.31 152 ALA A N 1
ATOM 1155 C CA . ALA A 1 152 ? -3.346 -1.384 -10.341 1.00 98.31 152 ALA A CA 1
ATOM 1156 C C . ALA A 1 152 ? -4.829 -1.420 -10.755 1.00 98.31 152 ALA A C 1
ATOM 1158 O O . ALA A 1 152 ? -5.352 -0.395 -11.188 1.00 98.31 152 ALA A O 1
ATOM 1159 N N . ALA A 1 153 ? -5.501 -2.564 -10.582 1.00 98.25 153 ALA A N 1
ATOM 1160 C CA . ALA A 1 153 ? -6.926 -2.763 -10.860 1.00 98.25 153 ALA A CA 1
ATOM 1161 C C . ALA A 1 153 ? -7.874 -2.351 -9.712 1.00 98.25 153 ALA A 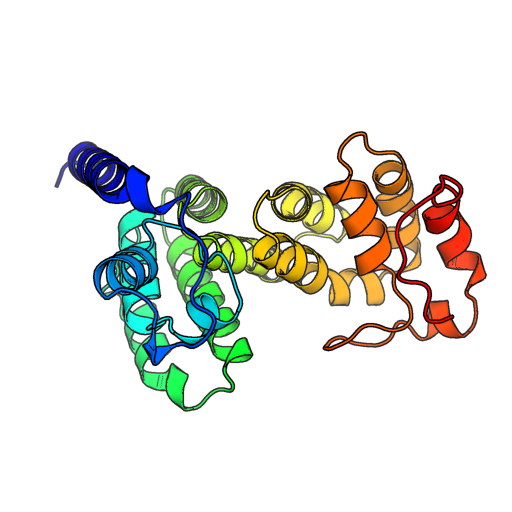C 1
ATOM 1163 O O . ALA A 1 153 ? -9.091 -2.366 -9.901 1.00 98.25 153 ALA A O 1
ATOM 1164 N N . ASP A 1 154 ? -7.354 -1.987 -8.533 1.00 98.62 154 ASP A N 1
ATOM 1165 C CA . ASP A 1 154 ? -8.163 -1.750 -7.327 1.00 98.62 154 ASP A CA 1
ATOM 1166 C C . ASP A 1 154 ? -9.246 -0.673 -7.559 1.00 98.62 154 ASP A C 1
ATOM 1168 O O . ASP A 1 154 ? -8.966 0.348 -8.203 1.00 98.62 154 ASP A O 1
ATOM 1172 N N . PRO A 1 155 ? -10.483 -0.846 -7.049 1.00 96.62 155 PRO A N 1
ATOM 1173 C CA . PRO A 1 155 ? -11.545 0.149 -7.211 1.00 96.62 155 PRO A CA 1
ATOM 1174 C C . PRO A 1 155 ? -11.223 1.480 -6.517 1.00 96.62 155 PRO A C 1
ATOM 1176 O O . PRO A 1 155 ? -11.631 2.543 -7.006 1.00 96.62 155 PRO A O 1
ATOM 1179 N N . HIS A 1 156 ? -10.441 1.462 -5.437 1.00 98.25 156 HIS A N 1
ATOM 1180 C CA . HIS A 1 156 ? -10.092 2.653 -4.680 1.00 98.25 156 HIS A CA 1
ATOM 1181 C C . HIS A 1 156 ? -8.944 3.426 -5.343 1.00 98.25 156 HIS A C 1
ATOM 1183 O O . HIS A 1 156 ? -7.861 2.902 -5.611 1.00 98.25 156 HIS A O 1
ATOM 1189 N N . PHE A 1 157 ? -9.159 4.720 -5.600 1.00 95.44 157 PHE A N 1
ATOM 1190 C CA . PHE A 1 157 ? -8.197 5.555 -6.330 1.00 95.44 157 PHE A CA 1
ATOM 1191 C C . PHE A 1 157 ? -6.840 5.654 -5.623 1.00 95.44 157 PHE A C 1
ATOM 1193 O O . PHE A 1 157 ? -5.811 5.611 -6.292 1.00 95.44 157 PHE A O 1
ATOM 1200 N N . GLY A 1 158 ? -6.831 5.734 -4.288 1.00 96.06 158 GLY A N 1
ATOM 1201 C CA . GLY A 1 158 ? -5.602 5.817 -3.500 1.00 96.06 158 GLY A CA 1
ATOM 1202 C C . GLY A 1 158 ? -4.721 4.577 -3.649 1.00 96.06 158 GLY A C 1
ATOM 1203 O O . GLY A 1 158 ? -3.509 4.708 -3.794 1.00 96.06 158 GLY A O 1
ATOM 1204 N N . VAL A 1 159 ? -5.323 3.383 -3.721 1.00 98.56 159 VAL A N 1
ATOM 1205 C CA . VAL A 1 159 ? -4.576 2.127 -3.903 1.00 98.56 159 VAL A CA 1
ATOM 1206 C C . VAL A 1 159 ? -3.908 2.105 -5.272 1.00 98.56 159 VAL A C 1
ATOM 1208 O O . VAL A 1 159 ? -2.729 1.766 -5.372 1.00 98.56 159 VAL A O 1
ATOM 1211 N N . ARG A 1 160 ? -4.611 2.566 -6.315 1.00 97.75 160 ARG A N 1
ATOM 1212 C CA . ARG A 1 160 ? -4.042 2.670 -7.666 1.00 97.75 160 ARG A CA 1
ATOM 1213 C C . ARG A 1 160 ? -2.874 3.651 -7.754 1.00 97.75 160 ARG A C 1
ATOM 1215 O O . ARG A 1 160 ? -1.963 3.414 -8.544 1.00 97.75 160 ARG A O 1
ATOM 1222 N N . GLU A 1 161 ? -2.881 4.735 -6.974 1.00 94.81 161 GLU A N 1
ATOM 1223 C CA . GLU A 1 161 ? -1.731 5.651 -6.907 1.00 94.81 161 GLU A CA 1
ATOM 1224 C C . GLU A 1 161 ? -0.516 4.981 -6.264 1.00 94.81 161 GLU A C 1
ATOM 1226 O O . GLU A 1 161 ? 0.583 5.012 -6.813 1.00 94.81 161 GLU A O 1
ATOM 1231 N N . ILE A 1 162 ? -0.716 4.306 -5.131 1.00 96.25 162 ILE A N 1
ATOM 1232 C CA . ILE A 1 162 ? 0.380 3.608 -4.453 1.00 96.25 162 ILE A CA 1
ATOM 1233 C C . ILE A 1 162 ? 0.915 2.448 -5.301 1.00 96.25 162 ILE A C 1
ATOM 1235 O O . ILE A 1 162 ? 2.122 2.209 -5.300 1.00 96.25 162 ILE A O 1
ATOM 1239 N N . ALA A 1 163 ? 0.057 1.775 -6.071 1.00 97.38 163 ALA A N 1
ATOM 1240 C CA . ALA A 1 163 ? 0.444 0.682 -6.955 1.00 97.38 163 ALA A CA 1
ATOM 1241 C C . ALA A 1 163 ? 1.557 1.089 -7.933 1.00 97.38 163 ALA A C 1
ATOM 1243 O O . ALA A 1 163 ? 2.591 0.426 -7.993 1.00 97.38 163 ALA A O 1
ATOM 1244 N N . TRP A 1 164 ? 1.385 2.176 -8.697 1.00 95.12 164 TRP A N 1
ATOM 1245 C CA . TRP A 1 164 ? 2.423 2.567 -9.661 1.00 95.12 164 TRP A CA 1
ATOM 1246 C C . TRP A 1 164 ? 3.667 3.099 -8.948 1.00 95.12 164 TRP A C 1
ATOM 1248 O O . TRP A 1 164 ? 4.780 2.838 -9.399 1.00 95.12 164 TRP A O 1
ATOM 1258 N N . MET A 1 165 ? 3.505 3.793 -7.814 1.00 93.25 165 MET A N 1
ATOM 1259 C CA . MET A 1 165 ? 4.637 4.282 -7.022 1.00 93.25 165 MET A CA 1
ATOM 1260 C C . MET A 1 165 ? 5.517 3.133 -6.514 1.00 93.25 165 MET A C 1
ATOM 1262 O O . MET A 1 165 ? 6.738 3.258 -6.537 1.00 93.25 165 MET A O 1
ATOM 1266 N N . ALA A 1 166 ? 4.918 2.010 -6.106 1.00 95.00 166 ALA A N 1
ATOM 1267 C CA . ALA A 1 166 ? 5.625 0.873 -5.517 1.00 95.00 166 ALA A CA 1
ATOM 1268 C C . ALA A 1 166 ? 6.640 0.210 -6.466 1.00 95.00 166 ALA A C 1
ATOM 1270 O O . ALA A 1 166 ? 7.666 -0.295 -6.012 1.00 95.00 166 ALA A O 1
ATOM 1271 N N . VAL A 1 167 ? 6.384 0.215 -7.776 1.00 95.81 167 VAL A N 1
ATOM 1272 C CA . VAL A 1 167 ? 7.251 -0.450 -8.770 1.00 95.81 167 VAL A CA 1
ATOM 1273 C C . VAL A 1 167 ? 8.032 0.526 -9.646 1.00 95.81 167 VAL A C 1
ATOM 1275 O O . VAL A 1 167 ? 8.826 0.109 -10.487 1.00 95.81 167 VAL A O 1
ATOM 1278 N N . ARG A 1 168 ? 7.828 1.837 -9.472 1.00 93.38 168 ARG A N 1
ATOM 1279 C CA . ARG A 1 168 ? 8.398 2.844 -10.371 1.00 93.38 168 ARG A CA 1
ATOM 1280 C C . ARG A 1 168 ? 9.916 2.853 -10.380 1.00 93.38 168 ARG A C 1
ATOM 1282 O O . ARG A 1 168 ? 10.495 2.928 -11.456 1.00 93.38 168 ARG A O 1
ATOM 1289 N N . ASP A 1 169 ? 10.552 2.761 -9.220 1.00 91.88 169 ASP A N 1
ATOM 1290 C CA . ASP A 1 169 ? 12.015 2.792 -9.153 1.00 91.88 169 ASP A CA 1
ATOM 1291 C C . ASP A 1 169 ? 12.629 1.576 -9.868 1.00 91.88 169 ASP A C 1
ATOM 1293 O O . ASP A 1 169 ? 13.599 1.728 -10.610 1.00 91.88 169 ASP A O 1
ATOM 1297 N N . ALA A 1 170 ? 12.009 0.395 -9.745 1.00 94.00 170 ALA A N 1
ATOM 1298 C CA . ALA A 1 170 ? 12.413 -0.803 -10.483 1.00 94.00 170 ALA A CA 1
ATOM 1299 C C . ALA A 1 170 ? 12.225 -0.629 -12.002 1.00 94.00 170 ALA A C 1
ATOM 1301 O O . ALA A 1 170 ? 13.113 -0.971 -12.778 1.00 94.00 170 ALA A O 1
ATOM 1302 N N . VAL A 1 171 ? 11.108 -0.030 -12.430 1.00 93.56 171 VAL A N 1
ATOM 1303 C CA . VAL A 1 171 ? 10.863 0.297 -13.845 1.00 93.56 171 VAL A CA 1
ATOM 1304 C C . VAL A 1 171 ? 11.896 1.277 -14.390 1.00 93.56 171 VAL A C 1
ATOM 1306 O O . VAL A 1 171 ? 12.389 1.082 -15.494 1.00 93.56 171 VAL A O 1
ATOM 1309 N N . VAL A 1 172 ? 12.251 2.317 -13.636 1.00 91.50 172 VAL A N 1
ATOM 1310 C CA . VAL A 1 172 ? 13.273 3.284 -14.063 1.00 91.50 172 VAL A CA 1
ATOM 1311 C C . VAL A 1 172 ? 14.646 2.622 -14.167 1.00 91.50 172 VAL A C 1
ATOM 1313 O O . VAL A 1 172 ? 15.386 2.913 -15.105 1.00 91.50 172 VAL A O 1
ATOM 1316 N N . GLY A 1 173 ? 14.975 1.711 -13.247 1.00 91.88 173 GLY A N 1
ATOM 1317 C CA . GLY A 1 173 ? 16.227 0.952 -13.271 1.00 91.88 173 GLY A CA 1
ATOM 1318 C C . GLY A 1 173 ? 16.343 -0.055 -14.423 1.00 91.88 173 GLY A C 1
ATOM 1319 O O . GLY A 1 173 ? 17.456 -0.414 -14.802 1.00 91.88 173 GLY A O 1
ATOM 1320 N N . SER A 1 174 ? 15.221 -0.493 -15.001 1.00 92.62 174 SER A N 1
ATOM 1321 C CA . SER A 1 174 ? 15.170 -1.514 -16.059 1.00 92.62 174 SER A CA 1
ATOM 1322 C C . SER A 1 174 ? 14.164 -1.135 -17.153 1.00 92.62 174 SER A C 1
ATOM 1324 O O . SER A 1 174 ? 13.269 -1.903 -17.503 1.00 92.62 174 SER A O 1
ATOM 1326 N N . LEU A 1 175 ? 14.302 0.085 -17.684 1.00 91.25 175 LEU A N 1
ATOM 1327 C CA . LEU A 1 175 ? 13.290 0.722 -18.530 1.00 91.25 175 LEU A CA 1
ATOM 1328 C C . LEU A 1 175 ? 12.941 -0.072 -19.797 1.00 91.25 175 LEU A C 1
ATOM 1330 O O . LEU A 1 175 ? 11.759 -0.244 -20.080 1.00 91.25 175 LEU A O 1
ATOM 1334 N N . ASP A 1 176 ? 13.922 -0.579 -20.545 1.00 91.69 176 ASP A N 1
ATOM 1335 C CA . ASP A 1 176 ? 13.650 -1.314 -21.791 1.00 91.69 176 ASP A CA 1
ATOM 1336 C C . ASP A 1 176 ? 12.860 -2.608 -21.539 1.00 91.69 176 ASP A C 1
ATOM 1338 O O . ASP A 1 176 ? 11.888 -2.899 -22.240 1.00 91.69 176 ASP A O 1
ATOM 1342 N N . GLU A 1 177 ? 13.228 -3.350 -20.488 1.00 94.81 177 GLU A N 1
ATOM 1343 C CA . GLU A 1 177 ? 12.485 -4.530 -20.035 1.00 94.81 177 GLU A CA 1
ATOM 1344 C C . GLU A 1 177 ? 11.059 -4.142 -19.620 1.00 94.81 177 GLU A C 1
ATOM 1346 O O . GLU A 1 177 ? 10.088 -4.770 -20.046 1.00 94.81 177 GLU A O 1
ATOM 1351 N N . ALA A 1 178 ? 10.914 -3.065 -18.842 1.00 94.62 178 ALA A N 1
ATOM 1352 C CA . ALA A 1 178 ? 9.616 -2.576 -18.394 1.00 94.62 178 ALA A CA 1
ATOM 1353 C C . ALA A 1 178 ? 8.697 -2.205 -19.564 1.00 94.62 178 ALA A C 1
ATOM 1355 O O . ALA A 1 178 ? 7.525 -2.582 -19.569 1.00 94.62 178 ALA A O 1
ATOM 1356 N N . LEU A 1 179 ? 9.210 -1.486 -20.567 1.00 93.00 179 LEU A N 1
ATOM 1357 C CA . LEU A 1 179 ? 8.437 -1.083 -21.744 1.00 93.00 179 LEU A CA 1
ATOM 1358 C C . LEU A 1 179 ? 7.932 -2.301 -22.529 1.00 93.00 179 LEU A C 1
ATOM 1360 O O . LEU A 1 179 ? 6.780 -2.306 -22.969 1.00 93.00 179 LEU A O 1
ATOM 1364 N N . ALA A 1 180 ? 8.753 -3.347 -22.656 1.00 94.00 180 ALA A N 1
ATOM 1365 C CA . ALA A 1 180 ? 8.342 -4.602 -23.277 1.00 94.00 180 ALA A CA 1
ATOM 1366 C C . ALA A 1 180 ? 7.240 -5.308 -22.463 1.00 94.00 180 ALA A C 1
ATOM 1368 O O . ALA A 1 180 ? 6.208 -5.690 -23.020 1.00 94.00 180 ALA A O 1
ATOM 1369 N N . LEU A 1 181 ? 7.412 -5.422 -21.141 1.00 96.38 181 LEU A N 1
ATOM 1370 C CA . LEU A 1 181 ? 6.449 -6.072 -20.240 1.00 96.38 181 LEU A CA 1
ATOM 1371 C C . LEU A 1 181 ? 5.106 -5.327 -20.142 1.00 96.38 181 LEU A C 1
ATOM 1373 O O . LEU A 1 181 ? 4.061 -5.956 -19.975 1.00 96.38 181 LEU A O 1
ATOM 1377 N N . LEU A 1 182 ? 5.107 -3.997 -20.270 1.00 95.19 182 LEU A N 1
ATOM 1378 C CA . LEU A 1 182 ? 3.904 -3.157 -20.195 1.00 95.19 182 LEU A CA 1
ATOM 1379 C C . LEU A 1 182 ? 3.126 -3.077 -21.519 1.00 95.19 182 LEU A C 1
ATOM 1381 O O . LEU A 1 182 ? 1.987 -2.605 -21.539 1.00 95.19 182 LEU A O 1
ATOM 1385 N N . GLN A 1 183 ? 3.686 -3.561 -22.629 1.00 92.38 183 GLN A N 1
ATOM 1386 C CA . GLN A 1 183 ? 3.024 -3.529 -23.933 1.00 92.38 183 GLN A CA 1
ATOM 1387 C C . GLN A 1 183 ? 1.650 -4.242 -23.973 1.00 92.38 183 GLN A C 1
ATOM 1389 O O . GLN A 1 183 ? 0.723 -3.701 -24.587 1.00 92.38 183 GLN A O 1
ATOM 1394 N N . PRO A 1 184 ? 1.438 -5.417 -23.343 1.00 93.75 184 PRO A N 1
ATOM 1395 C CA . PRO A 1 184 ? 0.097 -5.997 -23.256 1.00 93.75 184 PRO A CA 1
ATOM 1396 C C . PRO A 1 184 ? -0.854 -5.186 -22.359 1.00 93.75 184 PRO A C 1
ATOM 1398 O O . PRO A 1 184 ? -2.048 -5.117 -22.646 1.00 93.75 184 PRO A O 1
ATOM 1401 N N . TRP A 1 185 ? -0.347 -4.494 -21.333 1.00 95.38 185 TRP A N 1
ATOM 1402 C CA . TRP A 1 185 ? -1.165 -3.793 -20.332 1.00 95.38 185 TRP A CA 1
ATOM 1403 C C . TRP A 1 185 ? -1.922 -2.599 -20.915 1.00 95.38 185 TRP A C 1
ATOM 1405 O O . TRP A 1 185 ? -3.045 -2.305 -20.514 1.00 95.38 185 TRP A O 1
ATOM 1415 N N . VAL A 1 186 ? -1.358 -1.919 -21.915 1.00 90.19 186 VAL A N 1
ATOM 1416 C CA . VAL A 1 186 ? -2.039 -0.796 -22.589 1.00 90.19 186 VAL A CA 1
ATOM 1417 C C . VAL A 1 186 ? -3.213 -1.241 -23.468 1.00 90.19 186 VAL A C 1
ATOM 1419 O O . VAL A 1 186 ? -4.037 -0.415 -23.876 1.00 90.19 186 VAL A O 1
ATOM 1422 N N . ARG A 1 187 ? -3.320 -2.548 -23.737 1.00 90.00 187 ARG A N 1
ATOM 1423 C CA . ARG A 1 187 ? -4.420 -3.174 -24.482 1.00 90.00 187 ARG A CA 1
ATOM 1424 C C . ARG A 1 187 ? -5.409 -3.921 -23.591 1.00 90.00 187 ARG A C 1
ATOM 1426 O O . ARG A 1 187 ? -6.425 -4.355 -24.119 1.00 90.00 187 ARG A O 1
ATOM 1433 N N . ASP A 1 188 ? -5.136 -4.012 -22.291 1.00 95.19 188 ASP A N 1
ATOM 1434 C CA . ASP A 1 188 ? -5.969 -4.714 -21.315 1.00 95.19 188 ASP A CA 1
ATOM 1435 C C . ASP A 1 188 ? -7.418 -4.206 -21.334 1.00 95.19 188 ASP A C 1
ATOM 1437 O O . ASP A 1 188 ? -7.672 -3.026 -21.617 1.00 95.19 188 ASP A O 1
ATOM 1441 N N . ASP A 1 189 ? -8.371 -5.084 -21.036 1.00 95.00 189 ASP A N 1
ATOM 1442 C CA . ASP A 1 189 ? -9.792 -4.741 -20.988 1.00 95.00 189 ASP A CA 1
ATOM 1443 C C . ASP A 1 189 ? -10.105 -3.819 -19.803 1.00 95.00 189 ASP A C 1
ATOM 1445 O O . ASP A 1 189 ? -10.935 -2.907 -19.927 1.00 95.00 189 ASP A O 1
ATOM 1449 N N . ASP A 1 190 ? -9.363 -3.948 -18.701 1.00 95.94 190 ASP A N 1
ATOM 1450 C CA . ASP A 1 190 ? -9.524 -3.102 -17.527 1.00 95.94 190 ASP A CA 1
ATOM 1451 C C . ASP A 1 190 ? -8.955 -1.684 -17.778 1.00 95.94 190 ASP A C 1
ATOM 1453 O O . ASP A 1 190 ? -7.749 -1.508 -18.010 1.00 95.94 190 ASP A O 1
ATOM 1457 N N . PRO A 1 191 ? -9.787 -0.620 -17.730 1.00 94.81 191 PRO A N 1
ATOM 1458 C CA . PRO A 1 191 ? -9.314 0.758 -17.860 1.00 94.81 191 PRO A CA 1
ATOM 1459 C C . PRO A 1 191 ? -8.264 1.163 -16.823 1.00 94.81 191 PRO A C 1
ATOM 1461 O O . PRO A 1 191 ? -7.415 2.003 -17.136 1.00 94.81 191 PRO A O 1
ATOM 1464 N N . ASN A 1 192 ? -8.293 0.586 -15.623 1.00 96.44 192 ASN A N 1
ATOM 1465 C CA . ASN A 1 192 ? -7.341 0.887 -14.564 1.00 96.44 192 ASN A CA 1
ATOM 1466 C C . ASN A 1 192 ? -5.955 0.314 -14.873 1.00 96.44 192 ASN A C 1
ATOM 1468 O O . ASN A 1 192 ? -4.963 1.013 -14.673 1.00 96.44 192 ASN A O 1
ATOM 1472 N N . ILE A 1 193 ? -5.877 -0.881 -15.465 1.00 97.50 193 ILE A N 1
ATOM 1473 C CA . ILE A 1 193 ? -4.610 -1.473 -15.923 1.00 97.50 193 ILE A CA 1
ATOM 1474 C C . ILE A 1 193 ? -3.993 -0.639 -17.050 1.00 97.50 193 ILE A C 1
ATOM 1476 O O . ILE A 1 193 ? -2.809 -0.293 -17.006 1.00 97.50 193 ILE A O 1
ATOM 1480 N N . ARG A 1 194 ? -4.810 -0.200 -18.016 1.00 94.19 194 ARG A N 1
ATOM 1481 C CA . ARG A 1 194 ? -4.341 0.708 -19.077 1.00 94.19 194 ARG A CA 1
ATOM 1482 C C . ARG A 1 194 ? -3.844 2.041 -18.523 1.00 94.19 194 ARG A C 1
ATOM 1484 O O . ARG A 1 194 ? -2.824 2.566 -18.977 1.00 94.19 194 ARG A O 1
ATOM 1491 N N . ARG A 1 195 ? -4.572 2.606 -17.550 1.00 92.69 195 ARG A N 1
ATOM 1492 C CA . ARG A 1 195 ? -4.167 3.826 -16.842 1.00 92.69 195 ARG A CA 1
ATOM 1493 C C . ARG A 1 195 ? -2.831 3.608 -16.143 1.00 92.69 195 ARG A C 1
ATOM 1495 O O . ARG A 1 195 ? -1.939 4.423 -16.335 1.00 92.69 195 ARG A O 1
ATOM 1502 N N . PHE A 1 196 ? -2.691 2.528 -15.382 1.00 95.19 196 PHE A N 1
ATOM 1503 C CA . PHE A 1 196 ? -1.479 2.198 -14.640 1.00 95.19 196 PHE A CA 1
ATOM 1504 C C . PHE A 1 196 ? -0.242 2.199 -15.540 1.00 95.19 196 PHE A C 1
ATOM 1506 O O . PHE A 1 196 ? 0.714 2.906 -15.233 1.00 95.19 196 PHE A O 1
ATOM 1513 N N . ALA A 1 197 ? -0.290 1.508 -16.685 1.00 93.25 197 ALA A N 1
ATOM 1514 C CA . ALA A 1 197 ? 0.827 1.484 -17.629 1.00 93.25 197 ALA A CA 1
ATOM 1515 C C . ALA A 1 197 ? 1.206 2.897 -18.109 1.00 93.25 197 ALA A C 1
ATOM 1517 O O . ALA A 1 197 ? 2.384 3.229 -18.170 1.00 93.25 197 ALA A O 1
ATOM 1518 N N . SER A 1 198 ? 0.212 3.758 -18.369 1.00 87.62 198 SER A N 1
ATOM 1519 C CA . SER A 1 198 ? 0.455 5.156 -18.751 1.00 87.62 198 SER A CA 1
ATOM 1520 C C . SER A 1 198 ? 1.039 6.006 -17.615 1.00 87.62 198 SER A C 1
ATOM 1522 O O . SER A 1 198 ? 1.903 6.838 -17.873 1.00 87.62 198 SER A O 1
ATOM 1524 N N . GLU A 1 199 ? 0.542 5.861 -16.379 1.00 88.62 199 GLU A N 1
ATOM 1525 C CA . GLU A 1 199 ? 0.998 6.629 -15.205 1.00 88.62 199 GLU A CA 1
ATOM 1526 C C . GLU A 1 199 ? 2.436 6.259 -14.812 1.00 88.62 199 GLU A C 1
ATOM 1528 O O . GLU A 1 199 ? 3.281 7.132 -14.584 1.00 88.62 199 GLU A O 1
ATOM 1533 N N . LEU A 1 200 ? 2.723 4.956 -14.798 1.00 91.44 200 LEU A N 1
ATOM 1534 C CA . LEU A 1 200 ? 4.012 4.384 -14.427 1.00 91.44 200 LEU A CA 1
ATOM 1535 C C . LEU A 1 200 ? 5.147 4.878 -15.330 1.00 91.44 200 LEU A C 1
ATOM 1537 O O . LEU A 1 200 ? 6.231 5.182 -14.836 1.00 91.44 200 LEU A O 1
ATOM 1541 N N . THR A 1 201 ? 4.882 5.042 -16.629 1.00 90.06 201 THR A N 1
ATOM 1542 C CA . THR A 1 201 ? 5.878 5.480 -17.618 1.00 90.06 201 THR A CA 1
ATOM 1543 C C . THR A 1 201 ? 5.794 6.967 -17.958 1.00 90.06 201 THR A C 1
ATOM 1545 O O . THR A 1 201 ? 6.370 7.400 -18.957 1.00 90.06 201 THR A O 1
ATOM 1548 N N . ARG A 1 202 ? 5.093 7.790 -17.160 1.00 87.44 202 ARG A N 1
ATOM 1549 C CA . ARG A 1 202 ? 5.115 9.247 -17.369 1.00 87.44 202 ARG A CA 1
ATOM 1550 C C . ARG A 1 202 ? 6.546 9.769 -17.213 1.00 87.44 202 ARG A C 1
ATOM 1552 O O . ARG A 1 202 ? 7.099 9.617 -16.120 1.00 87.44 202 ARG A O 1
ATOM 1559 N N . PRO A 1 203 ? 7.118 10.464 -18.216 1.00 83.75 203 PRO A N 1
ATOM 1560 C CA . PRO A 1 203 ? 8.474 11.006 -18.114 1.00 83.75 203 PRO A CA 1
ATOM 1561 C C . PRO A 1 203 ? 8.608 11.991 -16.950 1.00 83.75 203 PRO A C 1
ATOM 1563 O O . PRO A 1 203 ? 9.615 12.003 -16.242 1.00 83.75 203 PRO A O 1
ATOM 1566 N N . ARG A 1 204 ? 7.539 12.769 -16.726 1.00 83.19 204 ARG A N 1
ATOM 1567 C CA . ARG A 1 204 ? 7.400 13.706 -15.615 1.00 83.19 204 ARG A CA 1
ATOM 1568 C C . ARG A 1 204 ? 6.304 13.252 -14.667 1.00 83.19 204 ARG A C 1
ATOM 1570 O O . ARG A 1 204 ? 5.123 13.329 -15.000 1.00 83.19 204 ARG A O 1
ATOM 1577 N N . GLY A 1 205 ? 6.698 12.786 -13.489 1.00 73.62 205 GLY A N 1
ATOM 1578 C CA . GLY A 1 205 ? 5.765 12.465 -12.417 1.00 73.62 205 GLY A CA 1
ATOM 1579 C C . GLY A 1 205 ? 5.866 13.453 -11.259 1.00 73.62 205 GLY A C 1
ATOM 1580 O O . GLY A 1 205 ? 6.895 14.100 -11.052 1.00 73.62 205 GLY A O 1
ATOM 1581 N N . VAL A 1 206 ? 4.769 13.587 -10.522 1.00 65.19 206 VAL A N 1
ATOM 1582 C CA . VAL A 1 206 ? 4.706 14.351 -9.275 1.00 65.19 206 VAL A CA 1
ATOM 1583 C C . VAL A 1 206 ? 4.992 13.368 -8.140 1.00 65.19 206 VAL A C 1
ATOM 1585 O O . VAL A 1 206 ? 4.411 12.290 -8.110 1.00 65.19 206 VAL A O 1
ATOM 1588 N N . TRP A 1 207 ? 5.909 13.730 -7.237 1.00 63.69 207 TRP A N 1
ATOM 1589 C CA . TRP A 1 207 ? 6.345 12.905 -6.092 1.00 63.69 207 TRP A CA 1
ATOM 1590 C C . TRP A 1 207 ? 7.121 11.624 -6.432 1.00 63.69 207 TRP A C 1
ATOM 1592 O O . TRP A 1 207 ? 7.172 10.695 -5.631 1.00 63.69 207 TRP A O 1
ATOM 1602 N N . CYS A 1 208 ? 7.783 11.589 -7.586 1.00 70.62 208 CYS A N 1
ATOM 1603 C CA . CYS A 1 208 ? 8.660 10.489 -7.974 1.00 70.62 208 CYS A CA 1
ATOM 1604 C C . CYS A 1 208 ? 9.830 10.974 -8.838 1.00 70.62 208 CYS A C 1
ATOM 1606 O O . CYS A 1 208 ? 9.807 12.090 -9.374 1.00 70.62 208 CYS A O 1
ATOM 1608 N N . ALA A 1 209 ? 10.833 10.111 -9.010 1.00 71.69 209 ALA A N 1
ATOM 1609 C CA . ALA A 1 209 ? 11.929 10.365 -9.934 1.00 71.69 209 ALA A CA 1
ATOM 1610 C C . ALA A 1 209 ? 11.408 10.575 -11.368 1.00 71.69 209 ALA A C 1
ATOM 1612 O O . ALA A 1 209 ? 10.446 9.938 -11.824 1.00 71.69 209 ALA A O 1
ATOM 1613 N N . GLN A 1 210 ? 12.044 11.516 -12.063 1.00 82.94 210 GLN A N 1
ATOM 1614 C CA . GLN A 1 210 ? 11.817 11.755 -13.484 1.00 82.94 210 GLN A CA 1
ATOM 1615 C C . GLN A 1 210 ? 12.462 10.625 -14.290 1.00 82.94 210 GLN A C 1
ATOM 1617 O O . GLN A 1 210 ? 13.509 10.107 -13.905 1.00 82.94 210 GLN A O 1
ATOM 1622 N N . ILE A 1 211 ? 11.859 10.265 -15.420 1.00 84.50 211 ILE A N 1
ATOM 1623 C CA . ILE A 1 211 ? 12.427 9.266 -16.330 1.00 84.50 211 ILE A CA 1
ATOM 1624 C C . ILE A 1 211 ? 13.183 10.024 -17.420 1.00 84.50 211 ILE A C 1
ATOM 1626 O O . ILE A 1 211 ? 12.621 10.344 -18.466 1.00 84.50 211 ILE A O 1
ATOM 1630 N N . GLU A 1 212 ? 14.442 10.374 -17.147 1.00 85.81 212 GLU A N 1
ATOM 1631 C CA . GLU A 1 212 ? 15.255 11.218 -18.040 1.00 85.81 212 GLU A CA 1
ATOM 1632 C C . GLU A 1 212 ? 15.392 10.625 -19.447 1.00 85.81 212 GLU A C 1
ATOM 1634 O O . GLU A 1 212 ? 15.271 11.359 -20.426 1.00 85.81 212 GLU A O 1
ATOM 1639 N N . ALA A 1 213 ? 15.512 9.298 -19.558 1.00 83.81 213 ALA A N 1
ATOM 1640 C CA . ALA A 1 213 ? 15.530 8.601 -20.844 1.00 83.81 213 ALA A CA 1
ATOM 1641 C C . ALA A 1 213 ? 14.268 8.885 -21.679 1.00 83.81 213 ALA A C 1
ATOM 1643 O O . ALA A 1 213 ? 14.370 9.259 -22.840 1.00 83.81 213 ALA A O 1
ATOM 1644 N N . LEU A 1 214 ? 13.072 8.832 -21.078 1.00 86.06 214 LEU A N 1
ATOM 1645 C CA . LEU A 1 214 ? 11.823 9.133 -21.790 1.00 86.06 214 LEU A CA 1
ATOM 1646 C C . LEU A 1 214 ? 11.586 10.635 -22.008 1.00 86.06 214 LEU A C 1
ATOM 1648 O O . LEU A 1 214 ? 10.739 11.005 -22.819 1.00 86.06 214 LEU A O 1
ATOM 1652 N N . LYS A 1 215 ? 12.297 11.515 -21.291 1.00 85.00 215 LYS A N 1
ATOM 1653 C CA . LYS A 1 215 ? 12.297 12.960 -21.576 1.00 85.00 215 LYS A CA 1
ATOM 1654 C C . LYS A 1 215 ? 13.156 13.276 -22.799 1.00 85.00 215 LYS A C 1
ATOM 1656 O O . LYS A 1 215 ? 12.748 14.098 -23.614 1.00 85.00 215 LYS A O 1
ATOM 1661 N N . ALA A 1 216 ? 14.330 12.655 -22.894 1.00 86.38 216 ALA A N 1
ATOM 1662 C CA . ALA A 1 216 ? 15.253 12.825 -24.012 1.00 86.38 216 ALA A CA 1
ATOM 1663 C C . ALA A 1 216 ? 14.733 12.138 -25.281 1.00 86.38 216 ALA A C 1
ATOM 1665 O O . ALA A 1 216 ? 14.792 12.716 -26.364 1.00 86.38 216 ALA A O 1
ATOM 1666 N N . GLU A 1 217 ? 14.157 10.944 -25.124 1.00 86.81 217 GLU A N 1
ATOM 1667 C CA . GLU A 1 217 ? 13.732 10.084 -26.226 1.00 86.81 217 GLU A CA 1
ATOM 1668 C C . GLU A 1 217 ? 12.269 9.623 -26.048 1.00 86.81 217 GLU A C 1
ATOM 1670 O O . GLU A 1 217 ? 11.990 8.443 -25.810 1.00 86.81 217 GLU A O 1
ATOM 1675 N N . PRO A 1 218 ? 11.278 10.533 -26.176 1.00 84.25 218 PRO A N 1
ATOM 1676 C CA . PRO A 1 218 ? 9.868 10.210 -25.931 1.00 84.25 218 PRO A CA 1
ATOM 1677 C C . PRO A 1 218 ? 9.308 9.103 -26.833 1.00 84.25 218 PRO A C 1
ATOM 1679 O O . PRO A 1 218 ? 8.294 8.487 -26.498 1.00 84.25 218 PRO A O 1
ATOM 1682 N N . TRP A 1 219 ? 9.953 8.838 -27.976 1.00 83.94 219 TRP A N 1
ATOM 1683 C CA . TRP A 1 219 ? 9.529 7.800 -28.913 1.00 83.94 219 TRP A CA 1
ATOM 1684 C C . TRP A 1 219 ? 9.583 6.385 -28.325 1.00 83.94 219 TRP A C 1
ATOM 1686 O O . TRP A 1 219 ? 8.786 5.547 -28.738 1.00 83.94 219 TRP A O 1
ATOM 1696 N N . HIS A 1 220 ? 10.417 6.131 -27.310 1.00 82.88 220 HIS A N 1
ATOM 1697 C CA . HIS A 1 220 ? 10.458 4.838 -26.612 1.00 82.88 220 HIS A CA 1
ATOM 1698 C C . HIS A 1 220 ? 9.140 4.513 -25.893 1.00 82.88 220 HIS A C 1
ATOM 1700 O O . HIS A 1 220 ? 8.762 3.350 -25.784 1.00 82.88 220 HIS A O 1
ATOM 1706 N N . ALA A 1 221 ? 8.393 5.531 -25.455 1.00 82.00 221 ALA A N 1
ATOM 1707 C CA . ALA A 1 221 ? 7.095 5.351 -24.809 1.00 82.00 221 ALA A CA 1
ATOM 1708 C C . ALA A 1 221 ? 5.910 5.353 -25.792 1.00 82.00 221 ALA A C 1
ATOM 1710 O O . ALA A 1 221 ? 4.788 5.055 -25.378 1.00 82.00 221 ALA A O 1
ATOM 1711 N N . LEU A 1 222 ? 6.116 5.662 -27.084 1.00 79.62 222 LEU A N 1
ATOM 1712 C CA . LEU A 1 222 ? 5.033 5.703 -28.080 1.00 79.62 222 LEU A CA 1
ATOM 1713 C C . LEU A 1 222 ? 4.199 4.415 -28.133 1.00 79.62 222 LEU A C 1
ATOM 1715 O O . LEU A 1 222 ? 2.971 4.542 -28.116 1.00 79.62 222 LEU A O 1
ATOM 1719 N N . PRO A 1 223 ? 4.791 3.201 -28.096 1.00 78.62 223 PRO A N 1
ATOM 1720 C CA . PRO A 1 223 ? 4.016 1.960 -28.112 1.00 78.62 223 PRO A CA 1
ATOM 1721 C C . PRO A 1 223 ? 3.009 1.840 -26.959 1.00 78.62 223 PRO A C 1
ATOM 1723 O O . PRO A 1 223 ? 2.032 1.100 -27.073 1.00 78.62 223 PRO A O 1
ATOM 1726 N N . LEU A 1 224 ? 3.219 2.576 -25.860 1.00 79.56 224 LEU A N 1
ATOM 1727 C CA . LEU A 1 224 ? 2.321 2.608 -24.706 1.00 79.56 224 LEU A CA 1
ATOM 1728 C C . LEU A 1 224 ? 1.230 3.696 -24.805 1.00 79.56 224 LEU A C 1
ATOM 1730 O O . LEU A 1 224 ? 0.245 3.656 -24.068 1.00 79.56 224 LEU A O 1
ATOM 1734 N N . LEU A 1 225 ? 1.363 4.663 -25.720 1.00 71.31 225 LEU A N 1
ATOM 1735 C CA . LEU A 1 225 ? 0.465 5.821 -25.854 1.00 71.31 225 LEU A CA 1
ATOM 1736 C C . LEU A 1 225 ? -0.571 5.684 -26.986 1.00 71.31 225 LEU A C 1
ATOM 1738 O O . LEU A 1 225 ? -1.566 6.418 -27.006 1.00 71.31 225 LEU A O 1
ATOM 1742 N N . GLU A 1 226 ? -0.388 4.741 -27.914 1.00 57.69 226 GLU A N 1
ATOM 1743 C CA . GLU A 1 226 ? -1.134 4.659 -29.184 1.00 57.69 226 GLU A CA 1
ATOM 1744 C C . GLU A 1 226 ? -2.644 4.343 -29.078 1.00 57.69 226 GLU A C 1
ATOM 1746 O O . GLU A 1 226 ? -3.349 4.384 -30.086 1.00 57.69 226 GLU A O 1
ATOM 1751 N N . ARG A 1 227 ? -3.211 4.153 -27.874 1.00 53.62 227 ARG A N 1
ATOM 1752 C CA . ARG A 1 227 ? -4.670 3.995 -27.665 1.00 53.62 227 ARG A CA 1
ATOM 1753 C C . ARG A 1 227 ? -5.353 5.150 -26.920 1.00 53.62 227 ARG A C 1
ATOM 1755 O O . ARG A 1 227 ? -6.430 4.963 -26.361 1.00 53.62 227 ARG A O 1
ATOM 1762 N N . LYS A 1 228 ? -4.792 6.366 -26.925 1.00 49.12 228 LYS A N 1
ATOM 1763 C CA . LYS A 1 228 ? -5.500 7.589 -26.466 1.00 49.12 228 LYS A CA 1
ATOM 1764 C C . LYS A 1 228 ? -6.100 8.444 -27.593 1.00 49.12 228 LYS A C 1
ATOM 1766 O O . LYS A 1 228 ? -6.361 9.628 -27.405 1.00 49.12 228 LYS A O 1
ATOM 1771 N N . ARG A 1 229 ? -6.401 7.855 -28.756 1.00 40.34 229 ARG A N 1
ATOM 1772 C CA . ARG A 1 229 ? -7.299 8.460 -29.762 1.00 40.34 229 AR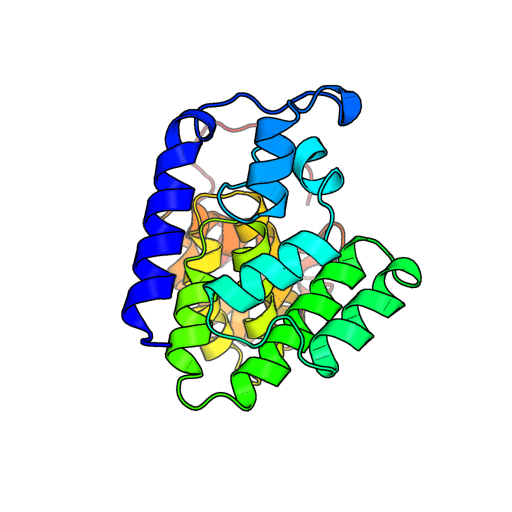G A CA 1
ATOM 1773 C C . ARG A 1 229 ? -8.722 7.902 -29.635 1.00 40.34 229 ARG A C 1
ATOM 1775 O O . ARG A 1 229 ? -9.259 7.325 -30.568 1.00 40.34 229 ARG A O 1
ATOM 1782 N N . SER A 1 230 ? -9.346 8.084 -28.474 1.00 34.62 230 SER A N 1
ATOM 1783 C CA . SER A 1 230 ? -10.808 8.040 -28.352 1.00 34.62 230 SER A CA 1
ATOM 1784 C C . SER A 1 230 ? -11.251 9.203 -27.472 1.00 34.62 230 SER A C 1
ATOM 1786 O O . SER A 1 230 ? -10.630 9.500 -26.454 1.00 34.62 230 SER A O 1
ATOM 1788 N N . LYS A 1 231 ? -12.233 9.948 -27.976 1.00 44.84 231 LYS A N 1
ATOM 1789 C CA . LYS A 1 231 ? -12.592 11.309 -27.570 1.00 44.84 231 LYS A CA 1
ATOM 1790 C C . LYS A 1 231 ? -13.164 11.355 -26.145 1.00 44.84 231 LYS A C 1
ATOM 1792 O O . LYS A 1 231 ? -13.863 10.441 -25.729 1.00 44.84 231 LYS A O 1
ATOM 1797 N N . TYR A 1 232 ? -12.931 12.501 -25.496 1.00 36.66 232 TYR A N 1
ATOM 1798 C CA . TYR A 1 232 ? -13.442 12.953 -24.194 1.00 36.66 232 TYR A CA 1
ATOM 1799 C C . TYR A 1 232 ? -12.778 12.327 -22.962 1.00 36.66 232 TYR A C 1
ATOM 1801 O O . TYR A 1 232 ? -13.222 11.305 -22.464 1.00 36.66 232 TYR A O 1
ATOM 1809 N N . HIS A 1 233 ? -11.754 13.001 -22.430 1.00 34.66 233 HIS A N 1
ATOM 1810 C CA . HIS A 1 233 ? -11.721 13.534 -21.058 1.00 34.66 233 HIS A CA 1
ATOM 1811 C C . HIS A 1 233 ? -10.550 14.527 -20.964 1.00 34.66 233 HIS A C 1
ATOM 1813 O O . HIS A 1 233 ? -9.414 14.226 -21.332 1.00 34.66 233 HIS A O 1
ATOM 1819 N N . VAL A 1 234 ? -10.865 15.755 -20.558 1.00 35.84 234 VAL A N 1
ATOM 1820 C CA . VAL A 1 234 ? -9.943 16.893 -20.482 1.00 35.84 234 VAL A CA 1
ATOM 1821 C C . VAL A 1 234 ? -8.972 16.676 -19.326 1.00 35.84 234 VAL A C 1
ATOM 1823 O O . VAL A 1 234 ? -9.347 16.897 -18.189 1.00 35.84 234 VAL A O 1
ATOM 1826 N N . TYR A 1 235 ? -7.745 16.254 -19.632 1.00 30.44 235 TYR A N 1
ATOM 1827 C CA . TYR A 1 235 ? -6.504 16.635 -18.941 1.00 30.44 235 TYR A CA 1
ATOM 1828 C C . TYR A 1 235 ? -5.354 16.443 -19.939 1.00 30.44 235 TYR A C 1
ATOM 1830 O O . TYR A 1 235 ? -4.663 15.425 -19.952 1.00 30.44 235 TYR A O 1
ATOM 1838 N N . GLN A 1 236 ? -5.206 17.417 -20.839 1.00 32.97 236 GLN A N 1
ATOM 1839 C CA . GLN A 1 236 ? -3.988 17.607 -21.621 1.00 32.97 236 GLN A CA 1
ATOM 1840 C C . GLN A 1 236 ? -3.185 18.747 -21.000 1.00 32.97 236 GLN A C 1
ATOM 1842 O O . GLN A 1 236 ? -3.515 19.916 -21.164 1.00 32.97 236 GLN A O 1
ATOM 1847 N N . SER A 1 237 ? -2.129 18.374 -20.293 1.00 29.83 237 SER A N 1
ATOM 1848 C CA . SER A 1 237 ? -0.928 19.168 -20.029 1.00 29.83 237 SER A CA 1
ATOM 1849 C C . SER A 1 237 ? 0.063 18.198 -19.373 1.00 29.83 237 SER A C 1
ATOM 1851 O O . SER A 1 237 ? -0.288 17.503 -18.429 1.00 29.83 237 SER A O 1
ATOM 1853 N N . ALA A 1 238 ? 1.286 17.977 -19.829 1.00 29.41 238 ALA A N 1
ATOM 1854 C CA . ALA A 1 238 ? 2.075 18.508 -20.923 1.00 29.41 238 ALA A CA 1
ATOM 1855 C C . ALA A 1 238 ? 3.098 17.410 -21.287 1.00 29.41 238 ALA A C 1
ATOM 1857 O O . ALA A 1 238 ? 3.481 16.623 -20.415 1.00 29.41 238 ALA A O 1
ATOM 1858 N N . LEU A 1 239 ? 3.525 17.370 -22.552 1.00 39.41 239 LEU A N 1
ATOM 1859 C CA . LEU A 1 239 ? 4.823 16.796 -22.924 1.00 39.41 239 LEU A CA 1
ATOM 1860 C C . LEU A 1 239 ? 5.950 17.471 -22.121 1.00 39.41 239 LEU A C 1
ATOM 1862 O O . LEU A 1 239 ? 5.843 18.685 -21.817 1.00 39.41 239 LEU A O 1
#